Protein AF-A0A926BSA7-F1 (afdb_monomer)

Radius of gyration: 32.09 Å; Cα contacts (8 Å, |Δi|>4): 217; chains: 1; bounding box: 122×62×68 Å

Secondary structure (DSSP, 8-state):
--------------SSSSSHHHHHHHHSSSHHHHHHHHHHHTT-TTS--HHHHHHHHHHHHHHHHHHHSSPPP-SSHHHHHHHHTTTT-S-GGGGB-TTTSSBPEE-GGGTT--GGGSTT-EEEE-SS-BTTEEEEEETTS-EEEEEHHHHHHHHS-GGGSPPP----PPPPPPPPPP-

Structure (mmCIF, N/CA/C/O backbone):
data_AF-A0A926BSA7-F1
#
_entry.id   AF-A0A926BSA7-F1
#
loop_
_atom_site.group_PDB
_atom_site.id
_atom_site.type_symbol
_atom_site.label_atom_id
_atom_site.label_alt_id
_atom_site.label_comp_id
_atom_site.label_asym_id
_atom_site.label_entity_id
_atom_site.label_seq_id
_atom_site.pdbx_PDB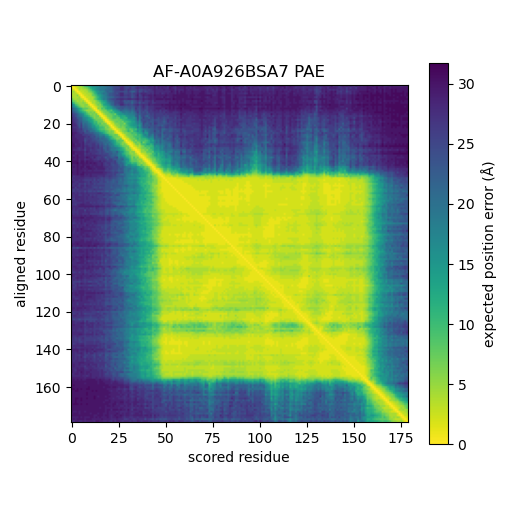_ins_code
_atom_site.Cartn_x
_atom_site.Cartn_y
_atom_site.Cartn_z
_atom_site.occupancy
_atom_site.B_iso_or_equiv
_atom_site.auth_seq_id
_atom_site.auth_comp_id
_atom_site.auth_asym_id
_atom_site.auth_atom_id
_atom_site.pdbx_PDB_model_num
ATOM 1 N N . MET A 1 1 ? 90.589 -44.395 -15.923 1.00 38.44 1 MET A N 1
ATOM 2 C CA . MET A 1 1 ? 89.796 -43.178 -16.173 1.00 38.44 1 MET A CA 1
ATOM 3 C C . MET A 1 1 ? 88.385 -43.669 -16.438 1.00 38.44 1 MET A C 1
ATOM 5 O O . MET A 1 1 ? 88.209 -44.471 -17.341 1.00 38.44 1 MET A O 1
ATOM 9 N N . GLU A 1 2 ? 87.512 -43.618 -15.427 1.00 40.41 2 GLU A N 1
ATOM 10 C CA . GLU A 1 2 ? 86.565 -42.495 -15.242 1.00 40.41 2 GLU A CA 1
ATOM 11 C C . GLU A 1 2 ? 85.645 -42.388 -16.468 1.00 40.41 2 GLU A C 1
ATOM 13 O O . GLU A 1 2 ? 86.131 -42.256 -17.576 1.00 40.41 2 GLU A O 1
ATOM 18 N N . GLY A 1 3 ? 84.323 -42.449 -16.411 1.00 41.69 3 GLY A N 1
ATOM 19 C CA . GLY A 1 3 ? 83.345 -42.440 -15.339 1.00 41.69 3 GLY A CA 1
ATOM 20 C C . GLY A 1 3 ? 81.981 -42.182 -16.005 1.00 41.69 3 GLY A C 1
ATOM 21 O O . GLY A 1 3 ? 81.935 -41.533 -17.039 1.00 41.69 3 GLY A O 1
ATOM 22 N N . ARG A 1 4 ? 80.916 -42.758 -15.428 1.00 52.00 4 ARG A N 1
ATOM 23 C CA . ARG A 1 4 ? 79.514 -42.281 -15.350 1.00 52.00 4 ARG A CA 1
ATOM 24 C C . ARG A 1 4 ? 78.925 -41.450 -16.518 1.00 52.00 4 ARG A C 1
ATOM 26 O O . ARG A 1 4 ? 79.412 -40.377 -16.815 1.00 52.00 4 ARG A O 1
ATOM 33 N N . GLU A 1 5 ? 77.728 -41.812 -16.991 1.00 50.94 5 GLU A N 1
ATOM 34 C CA . GLU A 1 5 ? 76.463 -41.266 -16.457 1.00 50.94 5 GLU A CA 1
ATOM 35 C C . GLU A 1 5 ? 75.212 -41.949 -17.046 1.00 50.94 5 GLU A C 1
ATOM 37 O O . GLU A 1 5 ? 75.131 -42.295 -18.222 1.00 50.94 5 GLU A O 1
ATOM 42 N N . LEU A 1 6 ? 74.244 -42.164 -16.151 1.00 55.03 6 LEU A N 1
ATOM 43 C CA . LEU A 1 6 ? 72.880 -42.638 -16.378 1.00 55.03 6 LEU A CA 1
ATOM 44 C C . LEU A 1 6 ? 72.005 -41.506 -16.936 1.00 55.03 6 LEU A C 1
ATOM 46 O O . LEU A 1 6 ? 72.179 -40.352 -16.560 1.00 55.03 6 LEU A O 1
ATOM 50 N N . GLY A 1 7 ? 70.979 -41.836 -17.722 1.00 43.53 7 GLY A N 1
ATOM 51 C CA . GLY A 1 7 ? 70.022 -40.829 -18.190 1.00 43.53 7 GLY A CA 1
ATOM 52 C C . GLY A 1 7 ? 68.719 -41.403 -18.726 1.00 43.53 7 GLY A C 1
ATOM 53 O O . GLY A 1 7 ? 68.428 -41.296 -19.910 1.00 43.53 7 GLY A O 1
ATOM 54 N N . CYS A 1 8 ? 67.933 -42.013 -17.841 1.00 46.00 8 CYS A N 1
ATOM 55 C CA . CYS A 1 8 ? 66.577 -42.487 -18.100 1.00 46.00 8 CYS A CA 1
ATOM 56 C C . CYS A 1 8 ? 65.654 -41.309 -18.480 1.00 46.00 8 CYS A C 1
ATOM 58 O O . CYS A 1 8 ? 65.461 -40.391 -17.684 1.00 46.00 8 CYS A O 1
ATOM 60 N N . LYS A 1 9 ? 65.058 -41.329 -19.675 1.00 48.47 9 LYS A N 1
ATOM 61 C CA . LYS A 1 9 ? 63.945 -40.450 -20.061 1.00 48.47 9 LYS A CA 1
ATOM 62 C C . LYS A 1 9 ? 63.028 -41.229 -20.987 1.00 48.47 9 LYS A C 1
ATOM 64 O O . LYS A 1 9 ? 63.442 -41.567 -22.088 1.00 48.47 9 LYS A O 1
ATOM 69 N N . THR A 1 10 ? 61.809 -41.510 -20.529 1.00 46.56 10 THR A N 1
ATOM 70 C CA . THR A 1 10 ? 60.534 -41.267 -21.237 1.00 46.56 10 THR A CA 1
ATOM 71 C C . THR A 1 10 ? 59.417 -41.916 -20.415 1.00 46.56 10 THR A C 1
ATOM 73 O O . THR A 1 10 ? 59.116 -43.094 -20.570 1.00 46.56 10 THR A O 1
ATOM 76 N N . LEU A 1 11 ? 58.806 -41.139 -19.518 1.00 45.84 11 LEU A N 1
ATOM 77 C CA . LEU A 1 11 ? 57.490 -41.445 -18.956 1.00 45.84 11 LEU A CA 1
ATOM 78 C C . LEU A 1 11 ? 56.499 -40.452 -19.561 1.00 45.84 11 LEU A C 1
ATOM 80 O O . LEU A 1 11 ? 56.664 -39.238 -19.443 1.00 45.84 11 LEU A O 1
ATOM 84 N N . GLY A 1 12 ? 55.516 -41.001 -20.273 1.00 46.94 12 GLY A N 1
ATOM 85 C CA . GLY A 1 12 ? 54.486 -40.268 -20.992 1.00 46.94 12 GLY A CA 1
ATOM 86 C C . GLY A 1 12 ? 53.587 -39.470 -20.054 1.00 46.94 12 GLY A C 1
ATOM 87 O O . GLY A 1 12 ? 52.948 -40.016 -19.159 1.00 46.94 12 GLY A O 1
ATOM 88 N N . CYS A 1 13 ? 53.510 -38.166 -20.304 1.00 42.91 13 CYS A N 1
ATOM 89 C CA . CYS A 1 13 ? 52.568 -37.255 -19.673 1.00 42.91 13 CYS A CA 1
ATOM 90 C C . CYS A 1 13 ? 51.376 -37.067 -20.625 1.00 42.91 13 CYS A C 1
ATOM 92 O O . CYS A 1 13 ? 51.338 -36.141 -21.430 1.00 42.91 13 CYS A O 1
ATOM 94 N N . GLY A 1 14 ? 50.438 -38.014 -20.593 1.00 49.00 14 GLY A N 1
ATOM 95 C CA . GLY A 1 14 ? 49.239 -38.035 -21.432 1.00 49.00 14 GLY A CA 1
ATOM 96 C C . GLY A 1 14 ? 47.961 -37.929 -20.606 1.00 49.00 14 GLY A C 1
ATOM 97 O O . GLY A 1 14 ? 47.139 -38.830 -20.662 1.00 49.00 14 GLY A O 1
ATOM 98 N N . ALA A 1 15 ? 47.804 -36.879 -19.792 1.00 49.91 15 ALA A N 1
ATOM 99 C CA . ALA A 1 15 ? 46.560 -36.643 -19.039 1.00 49.91 15 ALA A CA 1
ATOM 100 C C . ALA A 1 15 ? 46.352 -35.169 -18.621 1.00 49.91 15 ALA A C 1
ATOM 102 O O . ALA A 1 15 ? 45.728 -34.893 -17.603 1.00 49.91 15 ALA A O 1
ATOM 103 N N . GLY A 1 16 ? 46.896 -34.204 -19.372 1.00 45.72 16 GLY A N 1
ATOM 104 C CA . GLY A 1 16 ? 46.888 -32.784 -18.978 1.00 45.72 16 GLY A CA 1
ATOM 105 C C . GLY A 1 16 ? 45.997 -31.849 -19.801 1.00 45.72 16 GLY A C 1
ATOM 106 O O . GLY A 1 16 ? 45.936 -30.666 -19.490 1.00 45.72 16 GLY A O 1
ATOM 107 N N . ALA A 1 17 ? 45.330 -32.326 -20.858 1.00 47.00 17 ALA A N 1
ATOM 108 C CA . ALA A 1 17 ? 44.671 -31.434 -21.825 1.00 47.00 17 ALA A CA 1
ATOM 109 C C . ALA A 1 17 ? 43.136 -31.358 -21.705 1.00 47.00 17 ALA A C 1
ATOM 111 O O . ALA A 1 17 ? 42.535 -30.429 -22.237 1.00 47.00 17 ALA A O 1
ATOM 112 N N . LEU A 1 18 ? 42.481 -32.287 -20.995 1.00 45.06 18 LEU A N 1
ATOM 113 C CA . LEU A 1 18 ? 41.010 -32.351 -20.972 1.00 45.06 18 LEU A CA 1
ATOM 114 C C . LEU A 1 18 ? 40.355 -31.566 -19.816 1.00 45.06 18 LEU A C 1
ATOM 116 O O . LEU A 1 18 ? 39.174 -31.243 -19.887 1.00 45.06 18 LEU A O 1
ATOM 120 N N . ILE A 1 19 ? 41.103 -31.226 -18.760 1.00 46.03 19 ILE A N 1
ATOM 121 C CA . ILE A 1 19 ? 40.543 -30.582 -17.552 1.00 46.03 19 ILE A CA 1
ATOM 122 C C . ILE A 1 19 ? 40.409 -29.056 -17.710 1.00 46.03 19 ILE A C 1
ATOM 124 O O . ILE A 1 19 ? 39.540 -28.444 -17.094 1.00 46.03 19 ILE A O 1
ATOM 128 N N . VAL A 1 20 ? 41.189 -28.425 -18.592 1.00 46.25 20 VAL A N 1
ATOM 129 C CA . VAL A 1 20 ? 41.147 -26.960 -18.775 1.00 46.25 20 VAL A CA 1
ATOM 130 C C . VAL A 1 20 ? 39.911 -26.504 -19.571 1.00 46.25 20 VAL A C 1
ATOM 132 O O . VAL A 1 20 ? 39.435 -25.387 -19.387 1.00 46.25 20 VAL A O 1
ATOM 135 N N . LEU A 1 21 ? 39.316 -27.375 -20.393 1.00 43.22 21 LEU A N 1
ATOM 136 C CA . LEU A 1 21 ? 38.177 -27.016 -21.251 1.00 43.22 21 LEU A CA 1
ATOM 137 C C . LEU A 1 21 ? 36.818 -27.011 -20.522 1.00 43.22 21 LEU A C 1
ATOM 139 O O . LEU A 1 21 ? 35.899 -26.316 -20.951 1.00 43.22 21 LEU A O 1
ATOM 143 N N . LEU A 1 22 ? 36.694 -27.704 -19.383 1.00 44.69 22 LEU A N 1
ATOM 144 C CA . LEU A 1 22 ? 35.457 -27.722 -18.583 1.00 44.69 22 LEU A CA 1
ATOM 145 C C . LEU A 1 22 ? 35.336 -26.540 -17.609 1.00 44.69 22 LEU A C 1
ATOM 147 O O . LEU A 1 22 ? 34.222 -26.137 -17.278 1.00 44.69 22 LEU A O 1
ATOM 151 N N . VAL A 1 23 ? 36.449 -25.924 -17.197 1.00 47.66 23 VAL A N 1
ATOM 152 C CA . VAL A 1 23 ? 36.410 -24.746 -16.308 1.00 47.66 23 VAL A CA 1
ATOM 153 C C . VAL A 1 23 ? 35.928 -23.496 -17.060 1.00 47.66 23 VAL A C 1
ATOM 155 O O . VAL A 1 23 ? 35.193 -22.682 -16.502 1.00 47.66 23 VAL A O 1
ATOM 158 N N . PHE A 1 24 ? 36.246 -23.368 -18.353 1.00 43.50 24 PHE A N 1
ATOM 159 C CA . PHE A 1 24 ? 35.824 -22.211 -19.153 1.00 43.50 24 PHE A CA 1
ATOM 160 C C . PHE A 1 24 ? 34.344 -22.236 -19.563 1.00 43.50 24 PHE A C 1
ATOM 162 O O . PHE A 1 24 ? 33.723 -21.175 -19.641 1.00 43.50 24 PHE A O 1
ATOM 169 N N . TYR A 1 25 ? 33.735 -23.411 -19.756 1.00 44.34 25 TYR A N 1
ATOM 170 C CA . TYR A 1 25 ? 32.303 -23.489 -20.083 1.00 44.34 25 TYR A CA 1
ATOM 171 C C . TYR A 1 25 ? 31.383 -23.212 -18.881 1.00 44.34 25 TYR A C 1
ATOM 173 O O . TYR A 1 25 ? 30.254 -22.760 -19.069 1.00 44.34 25 TYR A O 1
ATOM 181 N N . GLY A 1 26 ? 31.864 -23.395 -17.646 1.00 40.41 26 GLY A N 1
ATOM 182 C 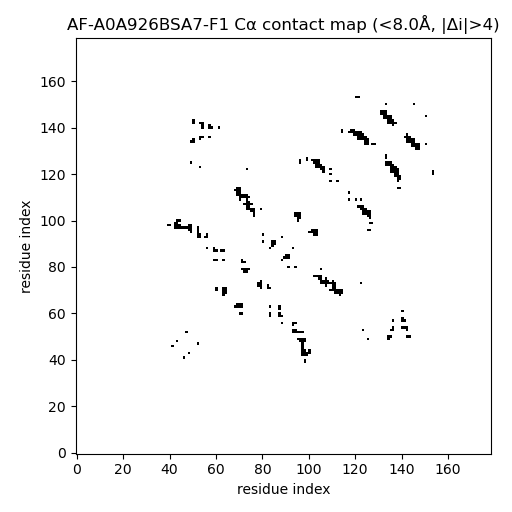CA . GLY A 1 26 ? 31.102 -23.075 -16.432 1.00 40.41 26 GLY A CA 1
ATOM 183 C C . GLY A 1 26 ? 30.989 -21.575 -16.123 1.00 40.41 26 GLY A C 1
ATOM 184 O O . GLY A 1 26 ? 30.029 -21.154 -15.482 1.00 40.41 26 GLY A O 1
ATOM 185 N N . MET A 1 27 ? 31.925 -20.742 -16.595 1.00 44.16 27 MET A N 1
ATOM 186 C CA . MET A 1 27 ? 31.940 -19.299 -16.292 1.00 44.16 27 MET A CA 1
ATOM 187 C C . MET A 1 27 ? 31.101 -18.428 -17.245 1.00 44.16 27 MET A C 1
ATOM 189 O O . MET A 1 27 ? 30.802 -17.28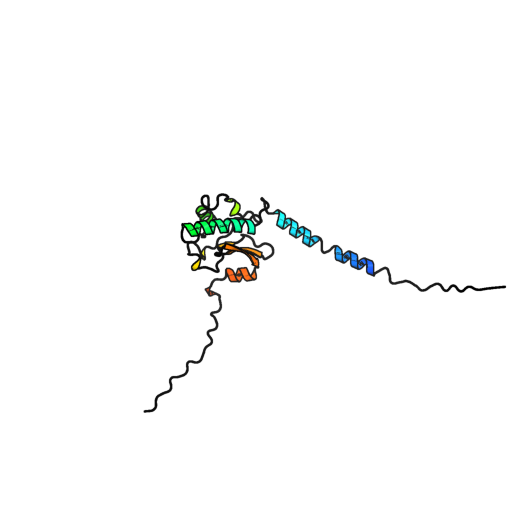1 -16.915 1.00 44.16 27 MET A O 1
ATOM 193 N N . MET A 1 28 ? 30.664 -18.952 -18.393 1.00 47.31 28 MET A N 1
ATOM 194 C CA . MET A 1 28 ? 29.842 -18.203 -19.362 1.00 47.31 28 MET A CA 1
ATOM 195 C C . MET A 1 28 ? 28.328 -18.261 -19.082 1.00 47.31 28 MET A C 1
ATOM 197 O O . MET A 1 28 ? 27.566 -17.519 -19.699 1.00 47.31 28 MET A O 1
ATOM 201 N N . ALA A 1 29 ? 27.861 -19.105 -18.154 1.00 44.94 29 ALA A N 1
ATOM 202 C CA . ALA A 1 29 ? 26.430 -19.229 -17.841 1.00 44.94 29 ALA A CA 1
ATOM 203 C C . ALA A 1 29 ? 25.939 -18.224 -16.776 1.00 44.94 29 ALA A C 1
ATOM 205 O O . ALA A 1 29 ? 24.750 -17.906 -16.715 1.00 44.94 29 ALA A O 1
ATOM 206 N N . THR A 1 30 ? 26.839 -17.672 -15.958 1.00 50.53 30 THR A N 1
ATOM 207 C CA . THR A 1 30 ? 26.476 -16.805 -14.819 1.00 50.53 30 THR A CA 1
ATOM 208 C C . THR A 1 30 ? 26.254 -15.339 -15.218 1.00 50.53 30 THR A C 1
ATOM 210 O O . THR A 1 30 ? 25.625 -14.573 -14.488 1.00 50.53 30 THR A O 1
ATOM 213 N N . THR A 1 31 ? 26.719 -14.914 -16.395 1.00 50.16 31 THR A N 1
ATOM 214 C CA . THR A 1 31 ? 26.659 -13.507 -16.834 1.00 50.16 31 THR A CA 1
ATOM 215 C C . THR A 1 31 ? 25.311 -13.104 -17.443 1.00 50.16 31 THR A C 1
ATOM 217 O O . THR A 1 31 ? 24.923 -11.936 -17.356 1.00 50.16 31 THR A O 1
ATOM 220 N N . GLN A 1 32 ? 24.530 -14.043 -17.989 1.00 49.81 32 GLN A N 1
ATOM 221 C CA . GLN A 1 32 ? 23.219 -13.723 -18.575 1.00 49.81 32 GLN A CA 1
ATOM 222 C C . GLN A 1 32 ? 22.143 -13.381 -17.533 1.00 49.81 32 GLN A C 1
ATOM 224 O O . GLN A 1 32 ? 21.272 -12.544 -17.789 1.00 49.81 32 GLN A O 1
ATOM 229 N N . GLN A 1 33 ? 22.207 -13.966 -16.334 1.00 48.19 33 GLN A N 1
ATOM 230 C CA . GLN A 1 33 ? 21.248 -13.647 -15.271 1.00 48.19 33 GLN A CA 1
ATOM 231 C C . GLN A 1 33 ? 21.468 -12.237 -14.695 1.00 48.19 33 GLN A C 1
ATOM 233 O O . GLN A 1 33 ? 20.498 -11.547 -14.372 1.00 48.19 33 GLN A O 1
ATOM 238 N N . ALA A 1 34 ? 22.715 -11.753 -14.660 1.00 47.88 34 ALA A N 1
ATOM 239 C CA . ALA A 1 34 ? 23.038 -10.399 -14.208 1.00 47.88 34 ALA A CA 1
ATOM 240 C C . ALA A 1 34 ? 22.498 -9.310 -15.160 1.00 47.88 34 ALA A C 1
ATOM 242 O O . ALA A 1 34 ? 21.960 -8.293 -14.714 1.00 47.88 34 ALA A O 1
ATOM 243 N N . ALA A 1 35 ? 22.552 -9.534 -16.477 1.00 46.41 35 ALA A N 1
ATOM 244 C CA . ALA A 1 35 ? 22.069 -8.569 -17.469 1.00 46.41 35 ALA A CA 1
ATOM 245 C C . ALA A 1 35 ? 20.535 -8.403 -17.464 1.00 46.41 35 ALA A C 1
ATOM 247 O O . ALA A 1 35 ? 20.022 -7.299 -17.675 1.00 46.41 35 ALA A O 1
ATOM 248 N N . LYS A 1 36 ? 19.781 -9.468 -17.154 1.00 48.09 36 LYS A N 1
ATOM 249 C CA . LYS A 1 36 ? 18.310 -9.411 -17.048 1.00 48.09 36 LYS A CA 1
ATOM 250 C C . LYS A 1 36 ? 17.847 -8.621 -15.812 1.00 48.09 36 LYS A C 1
ATOM 252 O O . LYS A 1 36 ? 16.863 -7.886 -15.889 1.00 48.09 36 LYS A O 1
ATOM 257 N N . GLN A 1 37 ? 18.606 -8.682 -14.715 1.00 50.31 37 GLN A N 1
ATOM 258 C CA . GLN A 1 37 ? 18.359 -7.908 -13.488 1.00 50.31 37 GLN A CA 1
ATOM 259 C C . GLN A 1 37 ? 18.604 -6.397 -13.676 1.00 50.31 37 GLN A C 1
ATOM 261 O O . GLN A 1 37 ? 17.882 -5.567 -13.119 1.00 50.31 37 GLN A O 1
ATOM 266 N N . ILE A 1 38 ? 19.574 -6.006 -14.513 1.00 50.41 38 ILE A N 1
ATOM 267 C CA . ILE A 1 38 ? 19.869 -4.587 -14.787 1.00 50.41 38 ILE A CA 1
ATOM 268 C C . ILE A 1 38 ? 18.729 -3.916 -15.570 1.00 50.41 38 ILE A C 1
ATOM 270 O O . ILE A 1 38 ? 18.429 -2.742 -15.342 1.00 50.41 38 ILE A O 1
ATOM 274 N N . LYS A 1 39 ? 18.045 -4.649 -16.457 1.00 47.62 39 LYS A N 1
ATOM 275 C CA . LYS A 1 39 ? 16.951 -4.086 -17.267 1.00 47.62 39 LYS A CA 1
ATOM 276 C C . LYS A 1 39 ? 15.679 -3.827 -16.448 1.00 47.62 39 LYS A C 1
ATOM 278 O O . LYS A 1 39 ? 15.005 -2.835 -16.700 1.00 47.62 39 LYS A O 1
ATOM 283 N N . LEU A 1 40 ? 15.412 -4.629 -15.411 1.00 50.84 40 LEU A N 1
ATOM 284 C CA . LEU A 1 40 ? 14.316 -4.384 -14.459 1.00 50.84 40 LEU A CA 1
ATOM 285 C C . LEU A 1 40 ? 14.598 -3.198 -13.519 1.00 50.84 40 LEU A C 1
ATOM 287 O O . LEU A 1 40 ? 13.675 -2.486 -13.134 1.00 50.84 40 LEU A O 1
ATOM 291 N N . ARG A 1 41 ? 15.871 -2.916 -13.204 1.00 49.12 41 ARG A N 1
ATOM 292 C CA . ARG A 1 41 ? 16.261 -1.735 -12.409 1.00 49.12 41 ARG A CA 1
ATOM 293 C C . ARG A 1 41 ? 16.148 -0.407 -13.167 1.00 49.12 41 ARG A C 1
ATOM 295 O O . ARG A 1 41 ? 15.971 0.629 -12.536 1.00 49.12 41 ARG A O 1
ATOM 302 N N . ARG A 1 42 ? 16.221 -0.419 -14.503 1.00 47.66 42 ARG A N 1
ATOM 303 C CA . ARG A 1 42 ? 16.153 0.790 -15.352 1.00 47.66 42 ARG A CA 1
ATOM 304 C C . ARG A 1 42 ? 14.729 1.256 -15.692 1.00 47.66 42 ARG A C 1
ATOM 306 O O . ARG A 1 42 ? 14.582 2.274 -16.355 1.00 47.66 42 ARG A O 1
ATOM 313 N N . GLY A 1 43 ? 13.690 0.547 -15.240 1.00 46.03 43 GLY A N 1
ATOM 314 C CA . GLY A 1 43 ? 12.288 0.924 -15.482 1.00 46.03 43 GLY A CA 1
ATOM 315 C C . GLY A 1 43 ? 11.783 2.099 -14.635 1.00 46.03 43 GLY A C 1
ATOM 316 O O . GLY A 1 43 ? 10.784 2.715 -14.994 1.00 46.03 43 GLY A O 1
ATOM 317 N N . ALA A 1 44 ? 12.480 2.449 -13.547 1.00 53.41 44 ALA A N 1
ATOM 318 C CA . ALA A 1 44 ? 12.134 3.597 -12.717 1.00 53.41 44 ALA A CA 1
ATOM 319 C C . ALA A 1 44 ? 12.414 4.906 -13.463 1.00 53.41 44 ALA A C 1
ATOM 321 O O . ALA A 1 44 ? 13.534 5.409 -13.417 1.00 53.41 44 ALA A O 1
ATOM 322 N N . LYS A 1 45 ? 11.388 5.485 -14.106 1.00 52.16 45 LYS A N 1
ATOM 323 C CA . LYS A 1 45 ? 11.480 6.769 -14.837 1.00 52.16 45 LYS A CA 1
ATOM 324 C C . LYS A 1 45 ? 12.148 7.900 -14.030 1.00 52.16 45 LYS A C 1
ATOM 326 O O . LYS A 1 45 ? 12.717 8.800 -14.632 1.00 52.16 45 LYS A O 1
ATOM 331 N N . ASN A 1 46 ? 12.140 7.810 -12.693 1.00 56.28 46 ASN A N 1
ATOM 332 C CA . ASN A 1 46 ? 12.707 8.803 -11.770 1.00 56.28 46 ASN A CA 1
ATOM 333 C C . ASN A 1 46 ? 13.795 8.235 -10.826 1.00 56.28 46 ASN A C 1
ATOM 335 O O . ASN A 1 46 ? 14.115 8.859 -9.818 1.00 56.28 46 ASN A O 1
ATOM 339 N N . GLY A 1 47 ? 14.301 7.016 -11.062 1.00 60.59 47 GLY A N 1
ATOM 340 C CA . GLY A 1 47 ? 15.299 6.357 -10.198 1.00 60.59 47 GLY A CA 1
ATOM 341 C C . GLY A 1 47 ? 14.803 5.927 -8.805 1.00 60.59 47 GLY A C 1
ATOM 342 O O . GLY A 1 47 ? 15.561 5.341 -8.036 1.00 60.59 47 GLY A O 1
ATOM 343 N N . GLN A 1 48 ? 13.535 6.186 -8.476 1.00 71.56 48 GLN A N 1
ATOM 344 C CA . GLN A 1 48 ? 12.928 5.834 -7.191 1.00 71.56 48 GLN A CA 1
ATOM 345 C C . GLN A 1 48 ? 12.234 4.476 -7.248 1.00 71.56 48 GLN A C 1
ATOM 347 O O . GLN A 1 48 ? 11.479 4.173 -8.174 1.00 71.56 48 GLN A O 1
ATOM 352 N N . THR A 1 49 ? 12.483 3.659 -6.230 1.00 85.75 49 THR A N 1
ATOM 353 C CA . THR A 1 49 ? 11.874 2.331 -6.090 1.00 85.75 49 THR A CA 1
ATOM 354 C C . THR A 1 49 ? 10.450 2.428 -5.538 1.00 85.75 49 THR A C 1
ATOM 356 O O . THR A 1 49 ? 10.117 3.360 -4.801 1.00 85.75 49 THR A O 1
ATOM 359 N N . ALA A 1 50 ? 9.619 1.419 -5.822 1.00 89.56 50 ALA A N 1
ATOM 360 C CA . ALA A 1 50 ? 8.285 1.293 -5.231 1.00 89.56 50 ALA A CA 1
ATOM 361 C C . ALA A 1 50 ? 8.318 1.401 -3.696 1.00 89.56 50 ALA A C 1
ATOM 363 O O . ALA A 1 50 ? 7.485 2.080 -3.101 1.00 89.56 50 ALA A O 1
ATOM 364 N N . ALA A 1 51 ? 9.326 0.798 -3.057 1.00 91.81 51 ALA A N 1
ATOM 365 C CA . ALA A 1 51 ? 9.497 0.840 -1.609 1.00 91.81 51 ALA A CA 1
ATOM 366 C C . ALA A 1 51 ? 9.736 2.264 -1.080 1.00 91.81 51 ALA A C 1
ATOM 368 O O . ALA A 1 51 ? 9.107 2.664 -0.104 1.00 91.81 51 ALA A O 1
ATOM 369 N N . GLN A 1 52 ? 10.595 3.049 -1.738 1.00 93.06 52 GLN A N 1
ATOM 370 C CA . GLN A 1 52 ? 10.855 4.443 -1.355 1.00 93.06 52 GLN A CA 1
ATOM 371 C C . GLN A 1 52 ? 9.602 5.312 -1.499 1.00 93.06 52 GLN A C 1
ATOM 373 O O . GLN A 1 52 ? 9.279 6.083 -0.596 1.00 93.06 52 GLN A O 1
ATOM 378 N N . ASN A 1 53 ? 8.865 5.160 -2.603 1.00 94.50 53 ASN A N 1
ATOM 379 C CA . ASN A 1 53 ? 7.613 5.886 -2.808 1.00 94.50 53 ASN A CA 1
ATOM 380 C C . ASN A 1 53 ? 6.576 5.517 -1.740 1.00 94.50 53 ASN A C 1
ATOM 382 O O . ASN A 1 53 ? 6.021 6.405 -1.093 1.00 94.50 53 ASN A O 1
ATOM 386 N N . LEU A 1 54 ? 6.397 4.223 -1.460 1.00 95.44 54 LEU A N 1
ATOM 387 C CA . LEU A 1 54 ? 5.484 3.757 -0.416 1.00 95.44 54 LEU A CA 1
ATOM 388 C C . LEU A 1 54 ? 5.882 4.223 0.991 1.00 95.44 54 LEU A C 1
ATOM 390 O O . LEU A 1 54 ? 4.996 4.474 1.798 1.00 95.44 54 LEU A O 1
ATOM 394 N N . GLN A 1 55 ? 7.171 4.404 1.298 1.00 96.44 55 GLN A N 1
ATOM 395 C CA . GLN A 1 55 ? 7.607 4.979 2.580 1.00 96.44 55 GLN A CA 1
ATOM 396 C C . GLN A 1 55 ? 7.222 6.457 2.735 1.00 96.44 55 GLN A C 1
ATOM 398 O O . GLN A 1 55 ? 6.930 6.915 3.841 1.00 96.44 55 GLN A O 1
ATOM 403 N N . VAL A 1 56 ? 7.236 7.230 1.646 1.00 96.25 56 VAL A N 1
ATOM 404 C CA . VAL A 1 56 ? 6.747 8.618 1.662 1.00 96.25 56 VAL A CA 1
ATOM 405 C C . VAL A 1 56 ? 5.228 8.627 1.823 1.00 96.25 56 VAL A C 1
ATOM 407 O O . VAL A 1 56 ? 4.704 9.345 2.673 1.00 96.25 56 VAL A O 1
ATOM 410 N N . VAL A 1 57 ? 4.524 7.768 1.082 1.00 97.06 57 VAL A N 1
ATOM 411 C CA . VAL A 1 57 ? 3.066 7.628 1.193 1.00 97.06 57 VAL A CA 1
ATOM 412 C C . VAL A 1 57 ? 2.650 7.161 2.592 1.00 97.06 57 VAL A C 1
ATOM 414 O O . VAL A 1 57 ? 1.679 7.680 3.131 1.00 97.06 57 VAL A O 1
ATOM 417 N N . ALA A 1 58 ? 3.405 6.266 3.235 1.00 97.56 58 ALA A N 1
ATOM 418 C CA . ALA A 1 58 ? 3.148 5.817 4.606 1.00 97.56 58 ALA A CA 1
ATOM 419 C C . ALA A 1 58 ? 3.099 6.984 5.602 1.00 97.56 58 ALA A C 1
ATOM 421 O O . ALA A 1 58 ? 2.212 7.043 6.451 1.00 97.56 58 ALA A O 1
ATOM 422 N N . ARG A 1 59 ? 4.022 7.945 5.465 1.00 97.56 59 ARG A N 1
ATOM 423 C CA . ARG A 1 59 ? 4.047 9.158 6.294 1.00 97.56 59 ARG A CA 1
ATOM 424 C C . ARG A 1 59 ? 2.835 10.051 6.032 1.00 97.56 59 ARG A C 1
ATOM 426 O O . ARG A 1 59 ? 2.225 10.527 6.984 1.00 97.56 59 ARG A O 1
ATOM 433 N N . ALA A 1 60 ? 2.450 10.221 4.767 1.00 97.81 60 ALA A N 1
ATOM 434 C CA . ALA A 1 60 ? 1.252 10.979 4.400 1.00 97.81 60 ALA A CA 1
ATOM 435 C C . ALA A 1 60 ? -0.030 10.345 4.968 1.00 97.81 60 ALA A C 1
ATOM 437 O O . ALA A 1 60 ? -0.885 11.045 5.505 1.00 97.81 60 ALA A O 1
ATOM 438 N N . VAL A 1 61 ? -0.144 9.014 4.913 1.00 97.50 61 VAL A N 1
ATOM 439 C CA . VAL A 1 61 ? -1.269 8.270 5.500 1.00 97.50 61 VAL A CA 1
ATOM 440 C C . VAL A 1 61 ? -1.313 8.439 7.019 1.00 97.50 61 VAL A C 1
ATOM 442 O O . VAL A 1 61 ? -2.382 8.701 7.561 1.00 97.50 61 VAL A O 1
ATOM 445 N N . ALA A 1 62 ? -0.173 8.341 7.709 1.00 97.19 62 ALA A N 1
ATOM 446 C CA . ALA A 1 62 ? -0.114 8.544 9.157 1.00 97.19 62 ALA A CA 1
ATOM 447 C C . ALA A 1 62 ? -0.528 9.974 9.561 1.00 97.19 62 ALA A C 1
ATOM 449 O O . ALA A 1 62 ? -1.245 10.166 10.547 1.00 97.19 62 ALA A O 1
ATOM 450 N N . ALA A 1 63 ? -0.130 10.981 8.775 1.00 98.00 63 ALA A N 1
ATOM 451 C CA . ALA A 1 63 ? -0.560 12.363 8.971 1.00 98.00 63 ALA A CA 1
ATOM 452 C C . ALA A 1 63 ? -2.075 12.530 8.746 1.00 98.00 63 ALA A C 1
ATOM 454 O O . ALA A 1 63 ? -2.756 13.137 9.577 1.00 98.00 63 ALA A O 1
ATOM 455 N N . TYR A 1 64 ? -2.619 11.927 7.681 1.00 97.81 64 TYR A N 1
ATOM 456 C CA . TYR A 1 64 ? -4.062 11.892 7.425 1.00 97.81 64 TYR A CA 1
ATOM 457 C C . TYR A 1 64 ? -4.816 11.252 8.594 1.00 97.81 64 TYR A C 1
ATOM 459 O O . TYR A 1 64 ? -5.797 11.812 9.082 1.00 97.81 64 TYR A O 1
ATOM 467 N N . GLU A 1 65 ? -4.355 10.096 9.072 1.00 96.75 65 GLU A N 1
ATOM 468 C CA . GLU A 1 65 ? -4.998 9.372 10.165 1.00 96.75 65 GLU A CA 1
ATOM 469 C C . GLU A 1 65 ? -4.966 10.166 11.474 1.00 96.75 65 GLU A C 1
ATOM 471 O O . GLU A 1 65 ? -5.967 10.224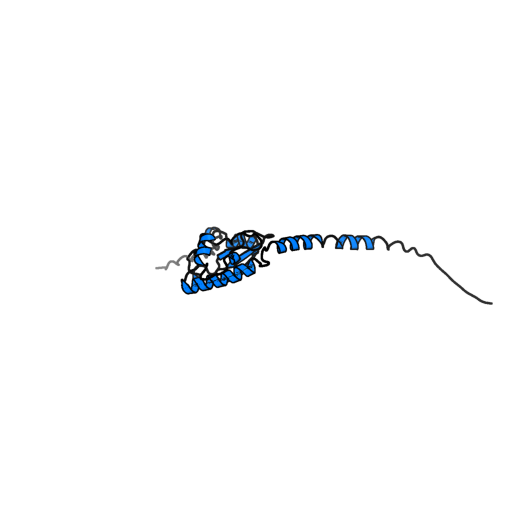 12.189 1.00 96.75 65 GLU A O 1
ATOM 476 N N . THR A 1 66 ? -3.853 10.836 11.769 1.00 97.19 66 THR A N 1
ATOM 477 C CA . THR A 1 66 ? -3.728 11.681 12.964 1.00 97.19 66 THR A CA 1
ATOM 478 C C . THR A 1 66 ? -4.776 12.796 12.972 1.00 97.19 66 THR A C 1
ATOM 480 O O . THR A 1 66 ? -5.389 13.046 14.018 1.00 97.19 66 THR A O 1
ATOM 483 N N . ALA A 1 67 ? -5.016 13.410 11.808 1.00 97.75 67 ALA A N 1
ATOM 484 C CA . ALA A 1 67 ? -5.988 14.483 11.621 1.00 97.75 67 ALA A CA 1
ATOM 485 C C . ALA A 1 67 ? -7.446 13.986 11.596 1.00 97.75 67 ALA A C 1
ATOM 487 O O . ALA A 1 67 ? -8.318 14.618 12.183 1.00 97.75 67 ALA A O 1
ATOM 488 N N . ASN A 1 68 ? -7.719 12.844 10.957 1.00 97.38 68 ASN A N 1
ATOM 489 C CA . ASN A 1 68 ? -9.084 12.380 10.673 1.00 97.38 68 ASN A CA 1
ATOM 490 C C . ASN A 1 68 ? -9.564 11.232 11.580 1.00 97.38 68 ASN A C 1
ATOM 492 O O . ASN A 1 68 ? -10.724 10.831 11.504 1.00 97.38 68 ASN A O 1
ATOM 496 N N . LYS A 1 69 ? -8.681 10.667 12.414 1.00 96.94 69 LYS A N 1
ATOM 497 C CA . LYS A 1 69 ? -8.922 9.496 13.286 1.00 96.94 69 LYS A CA 1
ATOM 498 C C . LYS A 1 69 ? -9.411 8.240 12.546 1.00 96.94 69 LYS A C 1
ATOM 500 O O . LYS A 1 69 ? -10.056 7.373 13.139 1.00 96.94 69 LYS A O 1
ATOM 505 N N . ARG A 1 70 ? -9.107 8.141 11.250 1.00 97.00 70 ARG A N 1
ATOM 506 C CA . ARG A 1 70 ? -9.436 7.016 10.363 1.00 97.00 70 ARG A CA 1
ATOM 507 C C . ARG A 1 70 ? -8.446 6.936 9.208 1.00 97.00 70 ARG A C 1
ATOM 509 O O . ARG A 1 70 ? -7.814 7.935 8.868 1.00 97.00 70 ARG A O 1
ATOM 516 N N . LEU A 1 71 ? -8.350 5.764 8.589 1.00 97.31 71 LEU A N 1
ATOM 517 C CA . LEU A 1 71 ? -7.587 5.581 7.359 1.00 97.31 71 LEU A CA 1
ATOM 518 C C . LEU A 1 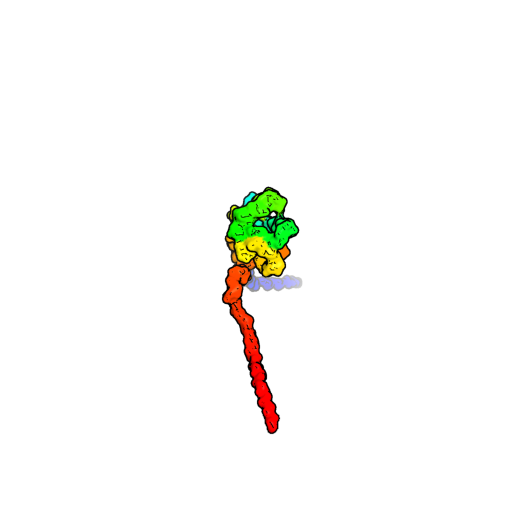71 ? -8.206 6.397 6.212 1.00 97.31 71 LEU A C 1
ATOM 520 O O . LEU A 1 71 ? -9.422 6.624 6.211 1.00 97.31 71 LEU A O 1
ATOM 524 N N . PRO A 1 72 ? -7.395 6.836 5.234 1.00 97.31 72 PRO A N 1
ATOM 525 C CA . PRO A 1 72 ? -7.916 7.509 4.054 1.00 97.31 72 PRO A CA 1
ATOM 526 C C . PRO A 1 72 ? -8.845 6.580 3.262 1.00 97.31 72 PRO A C 1
ATOM 528 O O . PRO A 1 72 ? -8.758 5.354 3.390 1.00 97.31 72 PRO A O 1
ATOM 531 N N . PRO A 1 73 ? -9.741 7.140 2.439 1.00 97.50 73 PRO A N 1
ATOM 532 C CA . PRO A 1 73 ? -10.564 6.336 1.556 1.00 97.50 73 PRO A CA 1
ATOM 533 C C . PRO A 1 73 ? -9.684 5.610 0.525 1.00 97.50 73 PRO A C 1
ATOM 535 O O . PRO A 1 73 ? -8.843 6.215 -0.144 1.00 97.50 73 PRO A O 1
ATOM 538 N N . THR A 1 74 ? -9.853 4.292 0.427 1.00 96.75 74 THR A N 1
ATOM 539 C CA . THR A 1 74 ? -9.021 3.377 -0.378 1.00 96.75 74 THR A CA 1
ATOM 540 C C . THR A 1 74 ? -9.821 2.657 -1.466 1.00 96.75 74 THR A C 1
ATOM 542 O O . THR A 1 74 ? -9.387 1.627 -1.976 1.00 96.75 74 THR A O 1
ATOM 545 N N . ASP A 1 75 ? -10.977 3.198 -1.853 1.00 96.31 75 ASP A N 1
ATOM 546 C CA . ASP A 1 75 ? -11.880 2.613 -2.855 1.00 96.31 75 ASP A CA 1
ATOM 547 C C . ASP A 1 75 ? -11.246 2.536 -4.249 1.00 96.31 75 ASP A C 1
ATOM 549 O O . ASP A 1 75 ? -11.438 1.577 -4.991 1.00 96.31 75 ASP A O 1
ATOM 553 N N . SER A 1 76 ? -10.462 3.554 -4.611 1.00 96.75 76 SER A N 1
ATOM 554 C CA . SER A 1 76 ? -9.727 3.599 -5.873 1.00 96.75 76 SER A CA 1
ATOM 555 C C . SER A 1 76 ? -8.460 4.451 -5.751 1.00 96.75 76 SER A C 1
ATOM 557 O O . SER A 1 76 ? -8.383 5.318 -4.873 1.00 96.75 76 SER A O 1
ATOM 559 N N . PRO A 1 77 ? -7.467 4.276 -6.647 1.00 96.69 77 PRO A N 1
ATOM 560 C CA . PRO A 1 77 ? -6.262 5.105 -6.635 1.00 96.69 77 PRO A CA 1
ATOM 561 C C . PRO A 1 77 ? -6.557 6.604 -6.783 1.00 96.69 77 PRO A C 1
ATOM 563 O O . PRO A 1 77 ? -5.848 7.438 -6.223 1.00 96.69 77 PRO A O 1
ATOM 566 N N . ARG A 1 78 ? -7.618 6.954 -7.524 1.00 97.00 78 ARG A N 1
ATOM 567 C CA . ARG A 1 78 ? -8.061 8.341 -7.704 1.00 97.00 7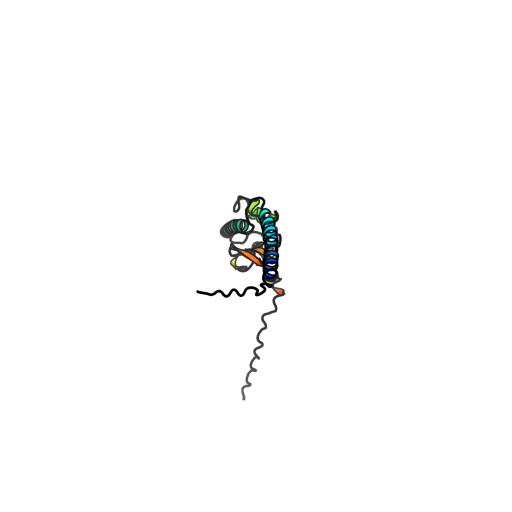8 ARG A CA 1
ATOM 568 C C . ARG A 1 78 ? -8.550 8.942 -6.387 1.00 97.00 78 ARG A C 1
ATOM 570 O O . ARG A 1 78 ? -8.083 10.015 -6.023 1.00 97.00 78 ARG A O 1
ATOM 577 N N . VAL A 1 79 ? -9.439 8.237 -5.690 1.00 97.44 79 VAL A N 1
ATOM 578 C CA . VAL A 1 79 ? -10.025 8.688 -4.418 1.00 97.44 79 VAL A CA 1
ATOM 579 C C . VAL A 1 79 ? -8.945 8.829 -3.345 1.00 97.44 79 VAL A C 1
ATOM 581 O O . VAL A 1 79 ? -8.873 9.851 -2.666 1.00 97.44 79 VAL A O 1
ATOM 584 N N . LEU A 1 80 ? -8.034 7.856 -3.251 1.00 97.50 80 LEU A N 1
ATOM 585 C CA . LEU A 1 80 ? -6.902 7.940 -2.329 1.00 97.50 80 LEU A CA 1
ATOM 586 C C . LEU A 1 80 ? -6.010 9.153 -2.629 1.00 97.50 80 LEU A C 1
ATOM 588 O O . LEU A 1 80 ? -5.581 9.856 -1.715 1.00 97.50 80 LEU A O 1
ATOM 592 N N . ARG A 1 81 ? -5.729 9.413 -3.912 1.00 97.00 81 ARG A N 1
ATOM 593 C CA . ARG A 1 81 ? -4.939 10.575 -4.332 1.00 97.00 81 ARG A CA 1
ATOM 594 C C . ARG A 1 81 ? -5.611 11.882 -3.929 1.00 97.00 81 ARG A C 1
ATOM 596 O O . ARG A 1 81 ? -4.925 12.747 -3.407 1.00 97.00 81 ARG A O 1
ATOM 603 N N . GLU A 1 82 ? -6.912 12.020 -4.160 1.00 97.19 82 GLU A N 1
ATOM 604 C CA . GLU A 1 82 ? -7.684 13.215 -3.786 1.00 97.19 82 GLU A CA 1
ATOM 605 C C . GLU A 1 82 ? -7.727 13.424 -2.262 1.00 97.19 82 GLU A C 1
ATOM 607 O O . GLU A 1 82 ? -7.728 14.558 -1.801 1.00 97.19 82 GLU A O 1
ATOM 612 N N . ALA A 1 83 ? -7.687 12.348 -1.470 1.00 97.56 83 ALA A N 1
ATOM 613 C CA . ALA A 1 83 ? -7.638 12.444 -0.012 1.00 97.56 83 ALA A CA 1
ATOM 614 C C . ALA A 1 83 ? -6.263 12.857 0.545 1.00 97.56 83 ALA A C 1
ATOM 616 O O . ALA A 1 83 ? -6.189 13.470 1.611 1.00 97.56 83 ALA A O 1
ATOM 617 N N . LEU A 1 84 ? -5.171 12.490 -0.134 1.00 97.62 84 LEU A N 1
ATOM 618 C CA . LEU A 1 84 ? -3.805 12.755 0.335 1.00 97.62 84 LEU A CA 1
ATOM 619 C C . LEU A 1 84 ? -3.193 14.025 -0.272 1.00 97.62 84 LEU A C 1
ATOM 621 O O . LEU A 1 84 ? -2.427 14.713 0.400 1.00 97.62 84 LEU A O 1
ATOM 625 N N . VAL A 1 85 ? -3.498 14.331 -1.532 1.00 96.94 85 VAL A N 1
ATOM 626 C CA . VAL A 1 85 ? -2.927 15.456 -2.285 1.00 96.94 85 VAL A CA 1
ATOM 627 C C . VAL A 1 85 ? -3.889 16.648 -2.236 1.00 96.94 85 VAL A C 1
ATOM 629 O O . VAL A 1 85 ? -5.080 16.455 -2.462 1.00 96.94 85 VAL A O 1
ATOM 632 N N . PRO A 1 86 ? -3.408 17.890 -2.039 1.00 96.12 86 PRO A N 1
ATOM 633 C CA . PRO A 1 86 ? -2.011 18.290 -1.825 1.00 96.12 86 PRO A CA 1
ATOM 634 C C . PRO A 1 86 ? -1.580 18.300 -0.351 1.00 96.12 86 PRO A C 1
ATOM 636 O O . PRO A 1 86 ? -0.395 18.445 -0.068 1.00 96.12 86 PRO A O 1
ATOM 639 N N . THR A 1 87 ? -2.523 18.157 0.581 1.00 97.25 87 THR A N 1
ATOM 640 C CA . THR A 1 87 ? -2.334 18.475 2.004 1.00 97.25 87 THR A CA 1
ATOM 641 C C . THR A 1 87 ? -1.295 17.604 2.708 1.00 97.25 87 THR A C 1
ATOM 643 O O . THR A 1 87 ? -0.454 18.115 3.441 1.00 97.25 87 THR A O 1
ATOM 646 N N . TYR A 1 88 ? -1.348 16.289 2.504 1.00 97.44 88 TYR A N 1
ATOM 647 C CA . TYR A 1 88 ? -0.488 15.321 3.195 1.00 97.44 88 TYR A CA 1
ATOM 648 C C . TYR A 1 88 ? 0.618 14.774 2.290 1.00 97.44 88 TYR A C 1
ATOM 650 O O . TYR A 1 88 ? 1.638 14.282 2.774 1.00 97.44 88 TYR A O 1
ATOM 658 N N . LEU A 1 89 ? 0.418 14.852 0.973 1.00 97.06 89 LEU A N 1
ATOM 659 C CA . LEU A 1 89 ? 1.354 14.399 -0.043 1.00 97.06 89 LEU A CA 1
ATOM 660 C C . LEU A 1 89 ? 1.467 15.453 -1.160 1.00 97.06 89 LEU A C 1
ATOM 662 O O . LEU A 1 89 ? 0.686 15.418 -2.110 1.00 97.06 89 LEU A O 1
ATOM 666 N N . PRO A 1 90 ? 2.443 16.374 -1.082 1.00 93.81 90 PRO A N 1
ATOM 667 C CA . PRO A 1 90 ? 2.596 17.444 -2.072 1.00 93.81 90 PRO A CA 1
ATOM 668 C C . PRO A 1 90 ? 2.920 16.916 -3.476 1.00 93.81 90 PRO A C 1
ATOM 670 O O . PRO A 1 90 ? 2.449 17.433 -4.487 1.00 93.81 90 PRO A O 1
ATOM 673 N N . ASP A 1 91 ? 3.721 15.852 -3.542 1.00 94.56 91 ASP A N 1
ATOM 674 C CA . ASP A 1 91 ? 4.177 15.250 -4.788 1.00 94.56 91 ASP A CA 1
ATOM 675 C C . ASP A 1 91 ? 3.306 14.044 -5.170 1.00 94.56 91 ASP A C 1
ATOM 677 O O . ASP A 1 91 ? 3.493 12.921 -4.691 1.00 94.56 91 ASP A O 1
ATOM 681 N N . LYS A 1 92 ? 2.367 14.266 -6.098 1.00 94.44 92 LYS A N 1
ATOM 682 C CA . LYS A 1 92 ? 1.476 13.214 -6.614 1.00 94.44 92 LYS A CA 1
ATOM 683 C C . LYS A 1 92 ? 2.216 12.059 -7.298 1.00 94.44 92 LYS A C 1
ATOM 685 O O . LYS A 1 92 ? 1.648 10.974 -7.409 1.00 94.44 92 LYS A O 1
ATOM 690 N N . SER A 1 93 ? 3.455 12.259 -7.761 1.00 94.12 93 SER A N 1
ATOM 691 C CA . SER A 1 93 ? 4.229 11.199 -8.421 1.00 94.12 93 SER A CA 1
ATOM 692 C C . SER A 1 93 ? 4.609 10.069 -7.458 1.00 94.12 93 SER A C 1
ATOM 694 O O . SER A 1 93 ? 4.830 8.940 -7.889 1.00 94.12 93 SER A O 1
ATOM 696 N N . ARG A 1 94 ? 4.572 10.324 -6.141 1.00 95.06 94 ARG A N 1
ATOM 697 C CA . ARG A 1 94 ? 4.812 9.319 -5.093 1.00 95.06 94 ARG A CA 1
ATOM 698 C C . ARG A 1 94 ? 3.731 8.251 -4.993 1.00 95.06 94 ARG A C 1
ATOM 700 O O . ARG A 1 94 ? 3.974 7.219 -4.381 1.00 95.06 94 ARG A O 1
ATOM 707 N N . LEU A 1 95 ? 2.565 8.466 -5.602 1.00 95.62 95 LEU A N 1
ATOM 708 C CA . LEU A 1 95 ? 1.507 7.455 -5.703 1.00 95.62 95 LEU A CA 1
ATOM 709 C C . LEU A 1 95 ? 1.657 6.546 -6.929 1.00 95.62 95 LEU A C 1
ATOM 711 O O . LEU A 1 95 ? 0.816 5.675 -7.145 1.00 95.62 95 LEU A O 1
ATOM 715 N N . ILE A 1 96 ? 2.711 6.745 -7.721 1.00 93.75 96 ILE A N 1
ATOM 716 C CA . ILE A 1 96 ? 3.028 5.935 -8.890 1.00 93.75 96 ILE A CA 1
ATOM 717 C C . ILE A 1 96 ? 4.147 4.954 -8.536 1.00 93.75 96 ILE A C 1
ATOM 719 O O . ILE A 1 96 ? 5.170 5.317 -7.944 1.00 93.75 96 ILE A O 1
ATOM 723 N N . ASP A 1 97 ? 3.954 3.698 -8.917 1.00 89.31 97 ASP A N 1
ATOM 724 C CA . ASP A 1 97 ? 4.992 2.682 -8.890 1.00 89.31 97 ASP A CA 1
ATOM 725 C C . ASP A 1 97 ? 6.019 3.003 -9.978 1.00 89.31 97 ASP A C 1
ATOM 727 O O . ASP A 1 97 ? 5.723 2.964 -11.174 1.00 89.31 97 ASP A O 1
AT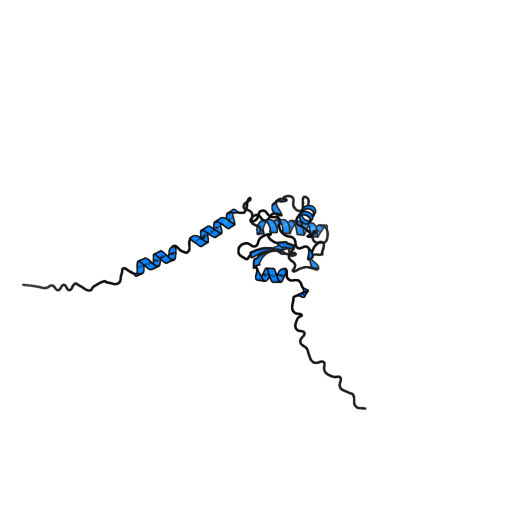OM 731 N N . GLY A 1 98 ? 7.240 3.333 -9.556 1.00 85.81 98 GLY A N 1
ATOM 732 C CA . GLY A 1 98 ? 8.316 3.711 -10.464 1.00 85.81 98 GLY A CA 1
ATOM 733 C C . GLY A 1 98 ? 8.610 2.642 -11.516 1.00 85.81 98 GLY A C 1
ATOM 734 O O . GLY A 1 98 ? 8.909 2.999 -12.649 1.00 85.81 98 GLY A O 1
ATOM 735 N N . ALA A 1 99 ? 8.488 1.353 -11.181 1.00 83.94 99 ALA A N 1
ATOM 736 C CA . ALA A 1 99 ? 8.850 0.267 -12.088 1.00 83.94 99 ALA A CA 1
ATOM 737 C C . ALA A 1 99 ? 7.837 0.071 -13.225 1.00 83.94 99 ALA A C 1
ATOM 739 O O . ALA A 1 99 ? 8.219 -0.268 -14.343 1.00 83.94 99 ALA A O 1
ATOM 740 N N . THR A 1 100 ? 6.551 0.278 -12.942 1.00 85.06 100 THR A N 1
ATOM 741 C CA . THR A 1 100 ? 5.455 0.028 -13.893 1.00 85.06 100 THR A CA 1
ATOM 742 C C . THR A 1 100 ? 4.890 1.310 -14.499 1.00 85.06 100 THR A C 1
ATOM 744 O O . THR A 1 100 ? 4.206 1.267 -15.519 1.00 85.06 100 THR A O 1
ATOM 747 N N . GLY A 1 101 ? 5.139 2.459 -13.865 1.00 89.56 101 GLY A N 1
ATOM 748 C CA . GLY A 1 101 ? 4.501 3.732 -14.191 1.00 89.56 101 GLY A CA 1
ATOM 749 C C . GLY A 1 101 ? 3.007 3.782 -13.853 1.00 89.56 101 GLY A C 1
ATOM 750 O O . GLY A 1 101 ? 2.341 4.747 -14.221 1.00 89.56 101 GLY A O 1
ATOM 751 N N . GLN A 1 102 ? 2.475 2.765 -13.173 1.00 92.06 102 GLN A N 1
ATOM 752 C CA . GLN A 1 102 ? 1.065 2.665 -12.802 1.00 92.06 102 GLN A CA 1
ATOM 753 C C . GLN A 1 102 ? 0.853 3.119 -11.353 1.00 92.06 102 GLN A C 1
ATOM 755 O O . GLN A 1 102 ? 1.769 3.006 -10.537 1.00 92.06 102 GLN A O 1
ATOM 760 N N . PRO A 1 103 ? -0.337 3.617 -10.990 1.00 95.44 103 PRO A N 1
ATOM 761 C CA . PRO A 1 103 ? -0.629 3.942 -9.602 1.00 95.44 103 PRO A CA 1
ATOM 762 C C . PRO A 1 103 ? -0.599 2.692 -8.712 1.00 95.44 103 PRO A C 1
ATOM 764 O O . PRO A 1 103 ? -0.943 1.593 -9.154 1.00 95.44 103 PRO A O 1
ATOM 767 N N . PHE A 1 104 ? -0.229 2.865 -7.443 1.00 96.19 104 PHE A N 1
ATOM 768 C CA . PHE A 1 104 ? -0.371 1.797 -6.453 1.00 96.19 104 PHE A CA 1
ATOM 769 C C . PHE A 1 104 ? -1.840 1.386 -6.308 1.00 96.19 104 PHE A C 1
ATOM 771 O O . PHE A 1 104 ? -2.736 2.234 -6.293 1.00 96.19 104 PHE A O 1
ATOM 778 N N . ALA A 1 105 ? -2.083 0.083 -6.178 1.00 96.25 105 ALA A N 1
ATOM 779 C CA . ALA A 1 105 ? -3.421 -0.455 -5.993 1.00 96.25 105 ALA A CA 1
ATOM 780 C C . ALA A 1 105 ? -3.795 -0.412 -4.499 1.00 96.25 105 ALA A C 1
ATOM 782 O O . ALA A 1 105 ? -3.096 -1.022 -3.681 1.00 96.25 105 ALA A O 1
ATOM 783 N N . PRO A 1 106 ? -4.856 0.316 -4.115 1.00 97.19 106 PRO A N 1
ATOM 784 C CA . PRO A 1 106 ? -5.301 0.380 -2.732 1.00 97.19 106 PRO A CA 1
ATOM 785 C C . PRO A 1 106 ? -6.113 -0.857 -2.332 1.00 97.19 106 PRO A C 1
ATOM 787 O O . PRO A 1 106 ? -6.635 -1.579 -3.180 1.00 97.19 106 PRO A O 1
ATOM 790 N N . ASN A 1 107 ? -6.227 -1.098 -1.025 1.00 95.81 107 ASN A N 1
ATOM 791 C CA . ASN A 1 107 ? -7.120 -2.115 -0.477 1.00 95.81 107 ASN A CA 1
ATOM 792 C C . ASN A 1 107 ? -8.506 -1.517 -0.162 1.00 95.81 107 ASN A C 1
ATOM 794 O O . ASN A 1 107 ? -8.650 -0.854 0.872 1.00 95.81 107 ASN A O 1
ATOM 798 N N . PRO A 1 108 ? -9.548 -1.769 -0.973 1.00 95.50 108 PRO A N 1
ATOM 799 C CA . PRO A 1 108 ? -10.873 -1.200 -0.728 1.00 95.50 108 PRO A CA 1
ATOM 800 C C . PRO A 1 108 ? -11.524 -1.737 0.557 1.00 95.50 108 PRO A C 1
ATOM 802 O O . PRO A 1 108 ? -12.343 -1.057 1.167 1.00 95.50 108 PRO A O 1
ATOM 805 N N . GLN A 1 109 ? -11.123 -2.917 1.049 1.00 93.81 109 GLN A N 1
ATOM 806 C CA . GLN A 1 109 ? -11.734 -3.535 2.232 1.00 93.81 109 GLN A CA 1
ATOM 807 C C . GLN A 1 109 ? -11.457 -2.789 3.543 1.00 93.81 109 GLN A C 1
ATOM 809 O O . GLN A 1 109 ? -12.089 -3.089 4.563 1.00 93.81 109 GLN A O 1
ATOM 814 N N . ILE A 1 110 ? -10.508 -1.849 3.551 1.00 94.56 110 ILE A N 1
ATOM 815 C CA . ILE A 1 110 ? -10.159 -1.049 4.731 1.00 94.56 110 ILE A CA 1
ATOM 816 C C . ILE A 1 110 ? -10.529 0.432 4.604 1.00 94.56 110 ILE A C 1
ATOM 818 O O . ILE A 1 110 ? -10.202 1.201 5.509 1.00 94.56 110 ILE A O 1
ATOM 822 N N . SER A 1 111 ? -11.223 0.820 3.527 1.00 96.12 111 SER A N 1
ATOM 823 C CA . SER A 1 111 ? -11.570 2.218 3.252 1.00 96.12 111 SER A CA 1
ATOM 824 C C . SER A 1 111 ? -12.305 2.848 4.435 1.00 96.12 111 SER A C 1
ATOM 826 O O . SER A 1 111 ? -13.279 2.291 4.946 1.00 96.12 111 SER A O 1
ATOM 828 N N . GLY A 1 112 ? -11.781 3.973 4.933 1.00 90.44 112 GLY A N 1
ATOM 829 C CA . GLY A 1 112 ? -12.374 4.733 6.037 1.00 90.44 112 GLY A CA 1
ATOM 830 C C . GLY A 1 112 ? -12.403 4.032 7.404 1.00 90.44 112 GLY A C 1
ATOM 831 O O . GLY A 1 112 ? -12.951 4.595 8.355 1.00 90.44 112 GLY A O 1
ATOM 832 N N . LYS A 1 113 ? -11.830 2.828 7.546 1.00 94.62 113 LYS A N 1
ATOM 833 C CA . LYS A 1 113 ? -11.775 2.108 8.829 1.00 94.62 113 LYS A CA 1
ATOM 834 C C . LYS A 1 113 ? -10.717 2.715 9.755 1.00 94.62 113 LYS A C 1
ATOM 836 O O . LYS A 1 113 ? -9.764 3.350 9.313 1.00 94.62 113 LYS A O 1
ATOM 841 N N . LYS A 1 114 ? -10.859 2.497 11.064 1.00 94.19 114 LYS A N 1
ATOM 842 C CA . LYS A 1 114 ? -9.811 2.831 12.044 1.00 94.19 114 LYS A CA 1
ATOM 843 C C . LYS A 1 114 ? -8.657 1.830 11.928 1.00 94.19 114 LYS A C 1
ATOM 845 O O . LYS A 1 114 ? -8.917 0.633 11.795 1.00 94.19 114 LYS A O 1
ATOM 850 N N . SER A 1 115 ? -7.404 2.280 12.018 1.00 92.94 115 SER A N 1
ATOM 851 C CA . SER A 1 115 ? -6.228 1.396 11.902 1.00 92.94 115 SER A CA 1
ATOM 852 C C . SER A 1 115 ? -6.231 0.259 12.928 1.00 92.94 115 SER A C 1
ATOM 854 O O . SER A 1 115 ? -5.911 -0.883 12.596 1.00 92.94 115 SER A O 1
ATOM 856 N N . ASN A 1 116 ? -6.676 0.543 14.156 1.00 93.19 116 ASN A N 1
ATOM 857 C CA . ASN A 1 116 ? -6.772 -0.428 15.246 1.00 93.19 116 ASN A CA 1
ATOM 858 C C . ASN A 1 116 ? -7.784 -1.560 14.988 1.00 93.19 116 ASN A C 1
ATOM 860 O O . ASN A 1 116 ? -7.641 -2.637 15.560 1.00 93.19 116 ASN A O 1
ATOM 864 N N . ALA A 1 117 ? -8.765 -1.359 14.105 1.00 93.38 117 ALA A N 1
ATOM 865 C CA . ALA A 1 117 ? -9.712 -2.398 13.704 1.00 93.38 117 ALA A CA 1
ATOM 866 C C . ALA A 1 117 ? -9.117 -3.364 12.661 1.00 93.38 117 ALA A C 1
ATOM 868 O O . ALA A 1 117 ? -9.618 -4.474 12.472 1.00 93.38 117 ALA A O 1
ATOM 869 N N . VAL A 1 118 ? -8.049 -2.954 11.967 1.00 92.75 118 VAL A N 1
ATOM 870 C CA . VAL A 1 118 ? -7.425 -3.690 10.854 1.00 92.75 118 VAL A CA 1
ATOM 871 C C . VAL A 1 118 ? -5.884 -3.722 10.955 1.00 92.75 118 VAL A C 1
ATOM 873 O O . VAL A 1 118 ? -5.194 -3.472 9.967 1.00 92.75 118 VAL A O 1
ATOM 876 N N . PRO A 1 119 ? -5.294 -4.100 12.107 1.00 88.88 119 PRO A N 1
ATOM 877 C CA . PRO A 1 119 ? -3.863 -3.897 12.380 1.00 88.88 119 PRO A CA 1
ATOM 878 C C . PRO A 1 119 ? -2.918 -4.714 11.482 1.00 88.88 119 PRO A C 1
ATOM 880 O O . PRO A 1 119 ? -1.748 -4.368 11.326 1.00 88.88 119 PRO A O 1
ATOM 883 N N . LYS A 1 120 ? -3.410 -5.812 10.893 1.00 89.19 120 LYS A N 1
ATOM 884 C CA . LYS A 1 120 ? -2.640 -6.716 10.020 1.00 89.19 120 LYS A CA 1
ATOM 885 C C . LYS A 1 120 ? -2.945 -6.533 8.529 1.00 89.19 120 LYS A C 1
ATOM 887 O O . LYS A 1 120 ? -2.402 -7.270 7.713 1.00 89.19 120 LYS A O 1
ATOM 892 N N . ALA A 1 121 ? -3.825 -5.602 8.163 1.00 91.56 121 ALA A N 1
ATOM 893 C CA . ALA A 1 121 ? -4.205 -5.411 6.769 1.00 91.56 121 ALA A CA 1
ATOM 894 C C . ALA A 1 121 ? -3.122 -4.663 5.979 1.00 91.56 121 ALA A C 1
ATOM 896 O O . ALA A 1 121 ? -2.384 -3.830 6.520 1.00 91.56 121 ALA A O 1
ATOM 897 N N . TYR A 1 122 ? -3.056 -4.941 4.679 1.00 94.88 122 TYR A N 1
ATOM 898 C CA . TYR A 1 122 ? -2.317 -4.106 3.742 1.00 94.88 122 TYR A CA 1
ATOM 899 C C . TYR A 1 122 ? -3.179 -2.932 3.270 1.00 94.88 122 TYR A C 1
ATOM 901 O O . TYR A 1 122 ? -4.400 -3.057 3.186 1.00 94.88 122 TYR A O 1
ATOM 909 N N . LEU A 1 123 ? -2.533 -1.812 2.953 1.00 95.38 123 LEU A N 1
ATOM 910 C CA . LEU A 1 123 ? -3.154 -0.562 2.521 1.00 95.38 123 LEU A CA 1
ATOM 911 C C . LEU A 1 123 ? -2.915 -0.283 1.038 1.00 95.38 123 LEU A C 1
ATOM 913 O O . LEU A 1 123 ? -3.870 0.006 0.323 1.00 95.38 123 LEU A O 1
ATOM 917 N N . LEU A 1 124 ? -1.670 -0.422 0.573 1.00 95.88 124 LEU A N 1
ATOM 918 C CA . LEU A 1 124 ? -1.296 -0.290 -0.839 1.00 95.88 124 LEU A CA 1
ATOM 919 C C . LEU A 1 124 ? -0.422 -1.455 -1.284 1.00 95.88 124 LEU A C 1
ATOM 921 O O . LEU A 1 124 ? 0.360 -1.987 -0.496 1.00 95.88 124 LEU A O 1
ATOM 925 N N . THR A 1 125 ? -0.497 -1.792 -2.566 1.00 95.94 125 THR A N 1
ATOM 926 C CA . THR A 1 125 ? 0.405 -2.742 -3.221 1.00 95.94 125 THR A CA 1
ATOM 927 C C . THR A 1 125 ? 0.889 -2.213 -4.571 1.00 95.94 125 THR A C 1
ATOM 929 O O . THR A 1 125 ? 0.215 -1.395 -5.207 1.00 95.94 125 THR A O 1
ATOM 932 N N . SER A 1 126 ? 2.060 -2.673 -5.017 1.00 93.12 126 SER A N 1
ATOM 933 C CA . SER A 1 126 ? 2.509 -2.501 -6.398 1.00 93.12 126 SER A CA 1
ATOM 934 C C . SER A 1 126 ? 1.488 -3.101 -7.366 1.00 93.12 126 SER A C 1
ATOM 936 O O . SER A 1 126 ? 0.916 -4.171 -7.135 1.00 93.12 126 SER A O 1
ATOM 938 N N . SER A 1 127 ? 1.244 -2.389 -8.462 1.00 85.25 127 SER A N 1
ATOM 939 C CA . SER A 1 127 ? 0.267 -2.777 -9.484 1.00 85.25 127 SER A CA 1
ATOM 940 C C . SER A 1 127 ? 0.659 -4.089 -10.169 1.00 85.25 127 SER A C 1
ATOM 942 O O . SER A 1 127 ? -0.188 -4.962 -10.371 1.00 85.25 127 SER A O 1
ATOM 944 N N . ALA A 1 128 ? 1.951 -4.265 -10.451 1.00 82.44 128 ALA A N 1
ATOM 945 C CA . ALA A 1 128 ? 2.492 -5.485 -11.023 1.00 82.44 128 ALA A CA 1
ATOM 946 C C . ALA A 1 128 ? 3.223 -6.340 -9.987 1.00 82.44 128 ALA A C 1
ATOM 948 O O . ALA A 1 128 ? 3.784 -5.856 -8.998 1.00 82.44 128 ALA A O 1
ATOM 949 N N . ASP A 1 129 ? 3.213 -7.634 -10.281 1.00 84.00 129 ASP A N 1
ATOM 950 C CA . ASP A 1 129 ? 4.135 -8.601 -9.721 1.00 84.00 129 ASP A CA 1
ATOM 951 C C . ASP A 1 129 ? 5.441 -8.558 -10.530 1.00 84.00 129 ASP A C 1
ATOM 953 O O . ASP A 1 129 ? 5.419 -8.633 -11.761 1.00 84.00 129 ASP A O 1
ATOM 957 N N . ILE A 1 130 ? 6.573 -8.376 -9.849 1.00 81.81 130 ILE A N 1
ATOM 958 C CA . ILE A 1 130 ? 7.897 -8.373 -10.472 1.00 81.81 130 ILE A CA 1
ATOM 959 C C . ILE A 1 130 ? 8.644 -9.597 -9.953 1.00 81.81 130 ILE A C 1
ATOM 961 O O . ILE A 1 130 ? 9.077 -9.628 -8.803 1.00 81.81 130 ILE A O 1
ATOM 965 N N . ALA A 1 131 ? 8.806 -10.597 -10.822 1.00 84.75 131 ALA A N 1
ATOM 966 C CA . ALA A 1 131 ? 9.502 -11.851 -10.522 1.00 84.75 131 ALA A CA 1
ATOM 967 C C . ALA A 1 131 ? 8.905 -12.657 -9.345 1.00 84.75 131 ALA A C 1
ATOM 969 O O . ALA A 1 131 ? 9.646 -13.281 -8.591 1.00 84.75 131 ALA A O 1
ATOM 970 N N . GLY A 1 132 ? 7.580 -12.662 -9.186 1.00 86.69 132 GLY A N 1
ATOM 971 C CA . GLY A 1 132 ? 6.863 -13.381 -8.127 1.00 86.69 132 GLY A CA 1
ATOM 972 C C . GLY A 1 132 ? 6.663 -12.577 -6.841 1.00 86.69 132 GLY A C 1
ATOM 973 O O . GLY A 1 132 ? 6.183 -13.138 -5.847 1.00 86.69 132 GLY A O 1
ATOM 974 N N . TYR A 1 133 ? 7.057 -11.300 -6.843 1.00 90.19 133 TYR A N 1
ATOM 975 C CA . TYR A 1 133 ? 7.060 -10.429 -5.678 1.00 90.19 133 TYR A CA 1
ATOM 976 C C . TYR A 1 133 ? 6.290 -9.125 -5.898 1.00 90.19 133 TYR A C 1
ATOM 978 O O . TYR A 1 133 ? 6.364 -8.491 -6.954 1.00 90.19 133 TYR A O 1
ATOM 986 N N . ARG A 1 134 ? 5.633 -8.656 -4.832 1.00 93.44 134 ARG A N 1
ATOM 987 C CA . ARG A 1 134 ? 4.947 -7.358 -4.765 1.00 93.44 134 ARG A CA 1
ATOM 988 C C . ARG A 1 134 ? 5.459 -6.528 -3.602 1.00 93.44 134 ARG A C 1
ATOM 990 O O . ARG A 1 134 ? 5.727 -7.062 -2.529 1.00 93.44 134 ARG A O 1
ATOM 997 N N . THR A 1 135 ? 5.559 -5.215 -3.789 1.00 95.06 135 THR A N 1
ATOM 998 C CA . THR A 1 135 ? 5.866 -4.302 -2.678 1.00 95.06 135 THR A CA 1
ATOM 999 C C . THR A 1 135 ? 4.563 -3.845 -2.041 1.00 95.06 135 THR A C 1
ATOM 1001 O O . THR A 1 135 ? 3.666 -3.372 -2.734 1.00 95.06 135 THR A O 1
ATOM 1004 N N . VAL A 1 136 ? 4.450 -3.995 -0.725 1.00 96.31 136 VAL A N 1
ATOM 1005 C CA . VAL A 1 136 ? 3.211 -3.791 0.025 1.00 96.31 136 VAL A CA 1
ATOM 1006 C C . VAL A 1 136 ? 3.453 -2.823 1.181 1.00 96.31 136 VAL A C 1
ATOM 1008 O O . VAL A 1 136 ? 4.416 -2.976 1.935 1.00 96.31 136 VAL A O 1
ATOM 1011 N N . LEU A 1 137 ? 2.562 -1.843 1.333 1.00 97.44 13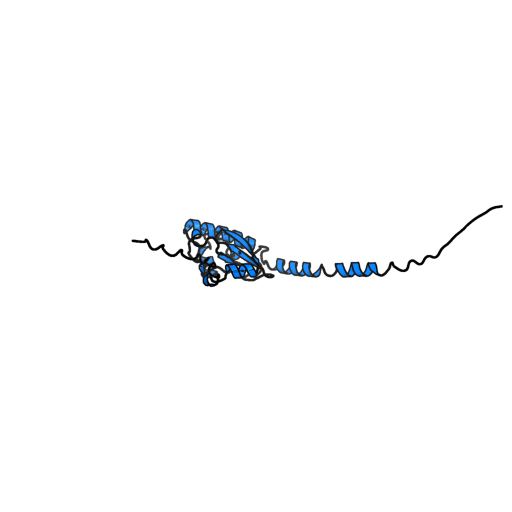7 LEU A N 1
ATOM 1012 C CA . LEU A 1 137 ? 2.456 -0.977 2.506 1.00 97.44 137 LEU A CA 1
ATOM 1013 C C . LEU A 1 137 ? 1.362 -1.517 3.426 1.00 97.44 137 LEU A C 1
ATOM 1015 O O . LEU A 1 137 ? 0.216 -1.660 3.006 1.00 97.44 137 LEU A O 1
ATOM 1019 N N . PHE A 1 138 ? 1.702 -1.777 4.683 1.00 97.06 138 PHE A N 1
ATOM 1020 C CA . PHE A 1 138 ? 0.767 -2.218 5.715 1.00 97.06 138 PHE A CA 1
ATOM 1021 C C . PHE A 1 138 ? 0.163 -1.043 6.479 1.00 97.06 138 PHE A C 1
ATOM 1023 O O . PHE A 1 138 ? 0.779 0.017 6.581 1.00 97.06 138 PHE A O 1
ATOM 1030 N N . VAL A 1 139 ? -1.009 -1.261 7.087 1.00 95.88 139 VAL A N 1
ATOM 1031 C CA . VAL A 1 139 ? -1.669 -0.283 7.977 1.00 95.88 139 VAL A CA 1
ATOM 1032 C C . VAL A 1 139 ? -0.739 0.176 9.104 1.00 95.88 139 VAL A C 1
ATOM 1034 O O . VAL A 1 139 ? -0.785 1.328 9.510 1.00 95.88 139 VAL A O 1
ATOM 1037 N N . SER A 1 140 ? 0.185 -0.680 9.551 1.00 94.69 140 SER A N 1
ATOM 1038 C CA . SER A 1 140 ? 1.196 -0.318 10.551 1.00 94.69 140 SER A CA 1
ATOM 1039 C C . SER A 1 140 ? 2.286 0.647 10.041 1.00 94.69 140 SER A C 1
ATOM 1041 O O . SER A 1 140 ? 3.298 0.808 10.716 1.00 94.69 140 SER A O 1
ATOM 1043 N N . GLY A 1 141 ? 2.194 1.158 8.809 1.00 95.81 141 GLY A N 1
ATOM 1044 C CA . GLY A 1 141 ? 3.218 1.992 8.166 1.00 95.81 141 GLY A CA 1
ATOM 1045 C C . GLY A 1 141 ? 4.452 1.235 7.656 1.00 95.81 141 GLY A C 1
ATOM 1046 O O . GLY A 1 141 ? 5.358 1.839 7.086 1.00 95.81 141 GLY A O 1
ATOM 1047 N N . ARG A 1 142 ? 4.509 -0.092 7.834 1.00 96.50 142 ARG A N 1
ATOM 1048 C CA . ARG A 1 142 ? 5.636 -0.918 7.376 1.00 96.50 142 ARG A CA 1
ATOM 1049 C C . ARG A 1 142 ? 5.524 -1.198 5.882 1.00 96.50 142 ARG A C 1
ATOM 1051 O O . ARG A 1 142 ? 4.461 -1.590 5.407 1.00 96.50 142 ARG A O 1
ATOM 1058 N N . VAL A 1 143 ? 6.638 -1.060 5.171 1.00 96.56 143 VAL A N 1
ATOM 1059 C CA . VAL A 1 143 ? 6.762 -1.405 3.750 1.00 96.56 143 VAL A CA 1
ATOM 1060 C C . VAL A 1 143 ? 7.628 -2.647 3.624 1.00 96.56 143 VAL A C 1
ATOM 1062 O O . VAL A 1 143 ? 8.719 -2.692 4.189 1.00 96.56 143 VAL A O 1
ATOM 1065 N N . ARG A 1 144 ? 7.158 -3.656 2.893 1.00 95.06 144 ARG A N 1
ATOM 1066 C CA . ARG A 1 144 ? 7.929 -4.878 2.630 1.00 95.06 144 ARG A CA 1
ATOM 1067 C C . ARG A 1 144 ? 7.568 -5.495 1.294 1.00 95.06 144 ARG A C 1
ATOM 1069 O O . ARG A 1 144 ? 6.486 -5.267 0.757 1.00 95.06 144 ARG A O 1
ATOM 1076 N N . THR A 1 145 ? 8.469 -6.328 0.806 1.00 94.31 145 THR A N 1
ATOM 1077 C CA . THR A 1 145 ? 8.216 -7.190 -0.340 1.00 94.31 145 THR A CA 1
ATOM 1078 C C . THR A 1 145 ? 7.552 -8.483 0.131 1.00 94.31 145 THR A C 1
ATOM 1080 O O . THR A 1 145 ? 7.916 -9.037 1.171 1.00 94.31 145 THR A O 1
ATOM 1083 N N . VAL A 1 146 ? 6.550 -8.935 -0.612 1.00 94.00 146 VAL A N 1
ATOM 1084 C CA . VAL A 1 146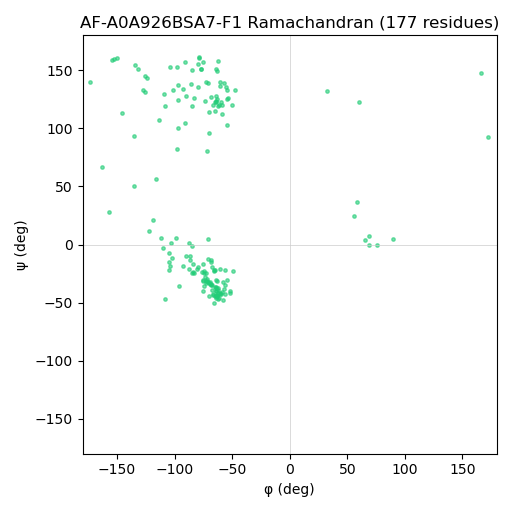 ? 5.729 -10.110 -0.320 1.00 94.00 146 VAL A CA 1
ATOM 1085 C C . VAL A 1 146 ? 5.770 -11.028 -1.536 1.00 94.00 146 VAL A C 1
ATOM 1087 O O . VAL A 1 146 ? 5.588 -10.561 -2.659 1.00 94.00 146 VAL A O 1
ATOM 1090 N N . GLY A 1 147 ? 6.040 -12.315 -1.317 1.00 94.00 147 GLY A N 1
ATOM 1091 C CA . GLY A 1 147 ? 6.015 -13.324 -2.378 1.00 94.00 147 GLY A CA 1
ATOM 1092 C C . GLY A 1 147 ? 4.592 -13.774 -2.715 1.00 94.00 147 GLY A C 1
ATOM 1093 O O . GLY A 1 147 ? 3.678 -13.623 -1.907 1.00 94.00 147 GLY A O 1
ATOM 1094 N N . SER A 1 148 ? 4.405 -14.376 -3.888 1.00 90.69 148 SER A N 1
ATOM 1095 C CA . SER A 1 148 ? 3.088 -14.786 -4.405 1.00 90.69 148 SER A CA 1
ATOM 1096 C C . SER A 1 148 ? 2.253 -15.641 -3.435 1.00 90.69 148 SER A C 1
ATOM 1098 O O . SER A 1 148 ? 1.058 -15.395 -3.288 1.00 90.69 148 SER A O 1
ATOM 1100 N N . GLY A 1 149 ? 2.862 -16.602 -2.727 1.00 92.06 149 GLY A N 1
ATOM 1101 C CA . GLY A 1 149 ? 2.141 -17.446 -1.761 1.00 92.06 149 GLY A CA 1
ATOM 1102 C C . GLY A 1 149 ? 1.629 -16.669 -0.543 1.00 92.06 149 GLY A C 1
ATOM 1103 O O . GLY A 1 149 ? 0.473 -16.798 -0.150 1.00 92.06 149 GLY A O 1
ATOM 1104 N N . GLU A 1 150 ? 2.453 -15.784 0.017 1.00 92.50 150 GLU A N 1
ATOM 1105 C CA . GLU A 1 150 ? 2.024 -14.910 1.113 1.00 92.50 150 GLU A CA 1
ATOM 1106 C C . GLU A 1 150 ? 0.995 -13.874 0.633 1.00 92.50 150 GLU A C 1
ATOM 1108 O O . GLU A 1 150 ? 0.053 -13.552 1.355 1.00 92.50 150 GLU A O 1
ATOM 1113 N N . TRP A 1 151 ? 1.118 -13.386 -0.604 1.00 92.94 151 TRP A N 1
ATOM 1114 C CA . TRP A 1 151 ? 0.137 -12.480 -1.199 1.00 92.94 151 TRP A CA 1
ATOM 1115 C C . TRP A 1 151 ? -1.253 -13.118 -1.303 1.00 92.94 151 TRP A C 1
ATOM 1117 O O . TRP A 1 151 ? -2.249 -12.471 -0.974 1.00 92.94 151 TRP A O 1
ATOM 1127 N N . GLN A 1 152 ? -1.328 -14.396 -1.688 1.00 92.00 152 GLN A N 1
ATOM 1128 C CA . GLN A 1 152 ? -2.582 -15.152 -1.678 1.00 92.00 152 GLN A CA 1
ATOM 1129 C C . GLN A 1 152 ? -3.180 -15.224 -0.269 1.00 92.00 152 GLN A C 1
ATOM 1131 O O . GLN A 1 152 ? -4.369 -14.979 -0.107 1.00 92.00 152 GLN A O 1
ATOM 1136 N N . MET A 1 153 ? -2.367 -15.458 0.767 1.00 89.75 153 MET A N 1
ATOM 1137 C CA . MET A 1 153 ? -2.849 -15.469 2.157 1.00 89.75 153 MET A CA 1
ATOM 1138 C C . MET A 1 153 ? -3.351 -14.095 2.628 1.00 89.75 153 MET A C 1
ATOM 1140 O O . MET A 1 153 ? -4.325 -14.018 3.371 1.00 89.75 153 MET A O 1
ATOM 1144 N N . LEU A 1 154 ? -2.704 -13.006 2.199 1.00 89.81 154 LEU A N 1
ATOM 1145 C CA . LEU A 1 154 ? -3.092 -11.637 2.564 1.00 89.81 154 LEU A CA 1
ATOM 1146 C C . LEU A 1 154 ? -4.369 -11.155 1.865 1.00 89.81 154 LEU A C 1
ATOM 1148 O O . LEU A 1 154 ? -5.056 -10.284 2.399 1.00 89.81 154 LEU A O 1
ATOM 1152 N N . THR A 1 155 ? -4.656 -11.678 0.673 1.00 89.88 155 THR A N 1
ATOM 1153 C CA . THR A 1 155 ? -5.811 -11.285 -0.152 1.00 89.88 155 THR A CA 1
ATOM 1154 C C . THR A 1 155 ? -6.965 -12.279 -0.101 1.00 89.88 155 THR A C 1
ATOM 1156 O O . THR A 1 155 ? -8.065 -11.947 -0.545 1.00 89.88 155 THR A O 1
ATOM 1159 N N . ALA A 1 156 ? -6.744 -13.471 0.458 1.00 84.94 156 ALA A N 1
ATOM 1160 C CA . ALA A 1 156 ? -7.781 -14.472 0.632 1.00 84.94 156 ALA A CA 1
ATOM 1161 C C . ALA A 1 156 ? -8.978 -13.889 1.410 1.00 84.94 156 ALA A C 1
ATOM 1163 O O . ALA A 1 156 ? -8.790 -13.214 2.433 1.00 84.94 156 ALA A O 1
ATOM 1164 N N . PRO A 1 157 ? -10.222 -14.157 0.971 1.00 75.69 157 PRO A N 1
ATOM 1165 C CA . PRO A 1 157 ? -11.400 -13.843 1.764 1.00 75.69 157 PRO A CA 1
ATOM 1166 C C . PRO A 1 157 ? -11.253 -14.486 3.145 1.00 75.69 157 PRO A C 1
ATOM 1168 O O . PRO A 1 157 ? -10.937 -15.666 3.248 1.00 75.69 157 PRO A O 1
ATOM 1171 N N . ARG A 1 158 ? -11.517 -13.754 4.233 1.00 64.06 158 ARG A N 1
ATOM 1172 C CA . ARG A 1 158 ? -11.427 -14.339 5.589 1.00 64.06 158 ARG A CA 1
ATOM 1173 C C . ARG A 1 158 ? -12.301 -15.589 5.770 1.00 64.06 158 ARG A C 1
ATOM 1175 O O . ARG A 1 158 ? -11.998 -16.400 6.635 1.00 64.06 158 ARG A O 1
ATOM 1182 N N . SER A 1 159 ? -13.333 -15.757 4.942 1.00 56.78 159 SER A N 1
ATOM 1183 C CA . SER A 1 159 ? -14.206 -16.935 4.928 1.00 56.78 159 SER A CA 1
ATOM 1184 C C . SER A 1 159 ? -13.556 -18.216 4.393 1.00 56.78 159 SER A C 1
ATOM 1186 O O . SER A 1 159 ? -14.143 -19.276 4.558 1.00 56.78 159 SER A O 1
ATOM 1188 N N . SER A 1 160 ? -12.378 -18.155 3.761 1.00 54.44 160 SER A N 1
ATOM 1189 C CA . SER A 1 160 ? -11.675 -19.344 3.254 1.00 54.44 160 SER A CA 1
ATOM 1190 C C . SER A 1 160 ? -10.568 -19.848 4.182 1.00 54.44 160 SER A C 1
ATOM 1192 O O . SER A 1 160 ? -9.843 -20.771 3.818 1.00 54.44 160 SER A O 1
ATOM 1194 N N . LEU A 1 161 ? -10.411 -19.260 5.374 1.00 52.09 161 LEU A N 1
ATOM 1195 C CA . LEU A 1 161 ? -9.588 -19.875 6.410 1.00 52.09 161 LEU A CA 1
ATOM 1196 C C . LEU A 1 161 ? -10.372 -21.068 6.971 1.00 52.09 161 LEU A C 1
ATOM 1198 O O . LEU A 1 161 ? -11.506 -20.862 7.413 1.00 52.09 161 LEU A O 1
ATOM 1202 N N . PRO A 1 162 ? -9.818 -22.297 6.958 1.00 53.44 162 PRO A N 1
ATOM 1203 C CA . PRO A 1 162 ? -10.454 -23.413 7.640 1.00 53.44 162 PRO A CA 1
ATOM 1204 C C . PRO A 1 162 ? -10.694 -22.975 9.081 1.00 53.44 162 PRO A C 1
ATOM 1206 O O . PRO A 1 162 ? -9.776 -22.465 9.733 1.00 53.44 162 PRO A O 1
ATOM 1209 N N . ALA A 1 163 ? -11.943 -23.093 9.541 1.00 53.69 163 ALA A N 1
ATOM 1210 C CA . ALA A 1 163 ? -12.280 -22.807 10.925 1.00 53.69 163 ALA A CA 1
ATOM 1211 C C . ALA A 1 163 ? -11.241 -23.516 11.808 1.00 53.69 163 ALA A C 1
ATOM 1213 O O . ALA A 1 163 ? -10.926 -24.677 11.516 1.00 53.69 163 ALA A O 1
ATOM 1214 N N . PRO A 1 164 ? -10.653 -22.840 12.816 1.00 61.19 164 PRO A N 1
ATOM 1215 C CA . PRO A 1 164 ? -9.732 -23.504 13.726 1.00 61.19 164 PRO A CA 1
ATOM 1216 C C . PRO A 1 164 ? -10.442 -24.761 14.206 1.00 61.19 164 PRO A C 1
ATOM 1218 O O . PRO A 1 164 ? -11.562 -24.655 14.707 1.00 61.19 164 PRO A O 1
ATOM 1221 N N . ALA A 1 165 ? -9.852 -25.929 13.935 1.00 61.25 165 ALA A N 1
ATOM 1222 C CA . ALA A 1 165 ? -10.431 -27.206 14.309 1.00 61.25 165 ALA A CA 1
ATOM 1223 C C . ALA A 1 165 ? -10.702 -27.130 15.807 1.00 61.25 165 ALA A C 1
ATOM 1225 O O . ALA A 1 165 ? -9.766 -27.129 16.605 1.00 61.25 165 ALA A O 1
ATOM 1226 N N . VAL A 1 166 ? -11.968 -26.931 16.174 1.00 68.19 166 VAL A N 1
ATOM 1227 C CA . VAL A 1 166 ? -12.359 -26.830 17.570 1.00 68.19 166 VAL A CA 1
ATOM 1228 C C . VAL A 1 166 ? -12.051 -28.210 18.134 1.00 68.19 166 VAL A C 1
ATOM 1230 O O . VAL A 1 166 ? -12.640 -29.182 17.647 1.00 68.19 166 VAL A O 1
ATOM 1233 N N . PRO A 1 167 ? -11.095 -28.347 19.073 1.00 68.50 167 PRO A N 1
ATOM 1234 C CA . PRO A 1 167 ? -10.877 -29.627 19.715 1.00 68.50 167 PRO A CA 1
ATOM 1235 C C . PRO A 1 167 ? -12.207 -29.984 20.364 1.00 68.50 167 PRO A C 1
ATOM 1237 O O . PRO A 1 167 ? -12.689 -29.275 21.245 1.00 68.50 167 PRO A O 1
ATOM 1240 N N . SER A 1 168 ? -12.850 -31.024 19.840 1.00 65.88 168 SER A N 1
ATOM 1241 C CA . SER A 1 168 ? -14.104 -31.533 20.373 1.00 65.88 168 SER A CA 1
ATOM 1242 C C . SER A 1 168 ? -13.764 -32.216 21.688 1.00 65.88 168 SER A C 1
ATOM 1244 O O . SER A 1 168 ? -13.540 -33.422 21.732 1.00 65.88 168 SER A O 1
ATOM 1246 N N . THR A 1 169 ? -13.615 -31.437 22.757 1.00 72.44 169 THR A N 1
ATOM 1247 C CA . THR A 1 169 ? -13.547 -31.988 24.101 1.00 72.44 169 THR A CA 1
ATOM 1248 C C . THR A 1 169 ? -14.923 -32.577 24.406 1.00 72.44 169 THR A C 1
ATOM 1250 O O . THR A 1 169 ? -15.920 -31.852 24.340 1.00 72.44 169 THR A O 1
ATOM 1253 N N . PRO A 1 170 ? -15.019 -33.887 24.688 1.00 75.62 170 PRO A N 1
ATOM 1254 C CA . PRO A 1 170 ? -16.287 -34.494 25.054 1.00 75.62 170 PRO A CA 1
ATOM 1255 C C . PRO A 1 170 ? -16.811 -33.798 26.311 1.00 75.62 170 PRO A C 1
ATOM 1257 O O . PRO A 1 170 ? -16.121 -33.724 27.328 1.00 75.62 170 PRO A O 1
ATOM 1260 N N . VAL A 1 171 ? -18.021 -33.249 26.219 1.00 79.50 171 VAL A N 1
ATOM 1261 C CA . VAL A 1 171 ? -18.729 -32.670 27.362 1.00 79.50 171 VAL A CA 1
ATOM 1262 C C . VAL A 1 171 ? -18.958 -33.801 28.373 1.00 79.50 171 VAL A C 1
ATOM 1264 O O . VAL A 1 171 ? -19.603 -34.791 28.014 1.00 79.50 171 VAL A O 1
ATOM 1267 N N . PRO A 1 172 ? -18.433 -33.715 29.609 1.00 75.31 172 PRO A N 1
ATOM 1268 C CA . PRO A 1 172 ? -18.709 -34.724 30.620 1.00 75.31 172 PRO A CA 1
ATOM 1269 C C . PRO A 1 172 ? -20.211 -34.723 30.922 1.00 75.31 172 PRO A C 1
ATOM 1271 O O . PRO A 1 172 ? -20.797 -33.685 31.229 1.00 75.31 172 PRO A O 1
ATOM 1274 N N . SER A 1 173 ? -20.837 -35.894 30.787 1.00 80.94 173 SER A N 1
ATOM 1275 C CA . SER A 1 173 ? -22.253 -36.083 31.108 1.00 80.94 173 SER A CA 1
ATOM 1276 C C . SER A 1 173 ? -22.505 -35.762 32.586 1.00 80.94 173 SER A C 1
ATOM 1278 O O . SER A 1 173 ? -21.713 -36.185 33.432 1.00 80.94 173 SER A O 1
ATOM 1280 N N . PRO A 1 174 ? -23.583 -35.032 32.927 1.00 77.62 174 PRO A N 1
ATOM 1281 C CA . PRO A 1 174 ? -23.898 -34.723 34.314 1.00 77.62 174 PRO A CA 1
ATOM 1282 C C . PRO A 1 174 ? -24.208 -36.013 35.077 1.00 77.62 174 PRO A C 1
ATOM 1284 O O . PRO A 1 174 ? -25.098 -36.780 34.704 1.00 77.62 174 PRO A O 1
ATOM 1287 N N . ALA A 1 175 ? -23.452 -36.247 36.149 1.00 75.38 175 ALA A N 1
ATOM 1288 C CA . ALA A 1 175 ? -23.684 -37.339 37.079 1.00 75.38 175 ALA A CA 1
ATOM 1289 C C . ALA A 1 175 ? -25.089 -37.204 37.687 1.00 75.38 175 ALA A C 1
ATOM 1291 O O . ALA A 1 175 ? -25.418 -36.194 38.312 1.00 75.38 175 ALA A O 1
ATOM 1292 N N . GLN A 1 176 ? -25.927 -38.219 37.479 1.00 72.50 176 GLN A N 1
ATOM 1293 C CA . GLN A 1 176 ? -27.231 -38.322 38.125 1.00 72.50 176 GLN A CA 1
ATOM 1294 C C . GLN A 1 176 ? -27.023 -38.490 39.638 1.00 72.50 176 GLN A C 1
ATOM 1296 O O . GLN A 1 176 ? -26.335 -39.413 40.070 1.00 72.50 176 GLN A O 1
ATOM 1301 N N . SER A 1 177 ? -27.602 -37.590 40.440 1.00 70.75 177 SER A N 1
ATOM 1302 C CA . SER A 1 177 ? -27.657 -37.751 41.898 1.00 70.75 177 SER A CA 1
ATOM 1303 C C . SER A 1 177 ? -28.576 -38.922 42.261 1.00 70.75 177 SER A C 1
ATOM 1305 O O . SER A 1 177 ? -29.732 -38.917 41.823 1.00 70.75 177 SER A O 1
ATOM 1307 N N . PRO A 1 178 ? -28.116 -39.902 43.057 1.00 76.75 178 PRO A N 1
ATOM 1308 C CA . PRO A 1 178 ? -29.001 -40.898 43.645 1.00 76.75 178 PRO A CA 1
ATOM 1309 C C . PRO A 1 178 ? -29.863 -40.253 44.742 1.00 76.75 178 PRO A C 1
ATOM 1311 O O . PRO A 1 178 ? -29.384 -39.401 45.494 1.00 76.75 178 PRO A O 1
ATOM 1314 N N . ARG A 1 179 ? -31.146 -40.632 44.773 1.00 76.12 179 ARG A N 1
ATOM 1315 C CA . ARG A 1 179 ? -32.110 -40.286 45.828 1.00 76.12 179 ARG A CA 1
ATOM 1316 C C . ARG A 1 179 ? -31.909 -41.144 47.067 1.00 76.12 179 ARG A C 1
ATOM 1318 O O . ARG A 1 179 ? -31.533 -42.322 46.887 1.00 76.12 179 ARG A O 1
#

Nearest PDB structures (foldseek):
  3o2g-assembly1_A  TM=4.614E-01  e=1.915E+00  Homo sapiens
  5vzj-assembly1_H  TM=3.775E-01  e=6.791E+00  Saccharomyces cerevisiae S288C

Mean predicted aligned error: 14.49 Å

Foldseek 3Di:
DDDDDDDDDDDDPDDPPPPVVVVVVVVVVPVVVVVVVVVLQPQQPPSDALQRLLLLVLQLQVVLCVVPVWGAAQQFLVRSLVSRPPPSPVDSQSQAGRRPRHGWRADNVRGRHHCVVPVAAWGTWHPDDDPQWIWTQGSPSDIDIDGNVVVCVRPPDPVPDPDPPDPPDPDPDDDDDDD

pLDDT: mean 78.29, std 20.82, range [38.44, 98.0]

Sequence (179 aa):
MEGRELGCKTLGCGAGALIVLLVFYGMMATTQQAAKQIKLRRGAKNGQTAAQNLQVVARAVAAYETANKRLPPTDSPRVLREALVPTYLPDKSRLIDGATGQPFAPNPQISGKKSNAVPKAYLLTSSADIAGYRTVLFVSGRVRTVGSGEWQMLTAPRSSLPAPAVPSTPVPSPAQSPR

Solvent-accessible surface area (backbone atoms only — not comparable to full-atom values): 10876 Å² total; per-residue (Å²): 133,89,76,89,85,88,80,93,80,88,81,86,86,84,82,80,75,73,70,66,65,59,60,60,64,64,65,66,67,67,57,62,63,55,57,58,54,53,58,64,66,66,40,20,87,80,77,45,49,49,63,60,24,46,55,54,48,33,52,22,48,53,52,45,22,71,74,66,71,22,39,65,49,18,78,38,53,66,55,32,44,61,72,32,42,62,87,49,32,76,61,70,69,45,53,33,26,23,62,78,71,40,56,35,42,45,34,47,94,53,41,56,35,45,55,88,82,43,61,85,39,64,43,36,29,44,71,58,71,60,96,57,30,31,46,35,31,30,59,76,54,49,71,47,76,39,45,58,73,60,46,49,66,74,67,49,60,80,85,74,54,76,72,77,80,70,79,82,71,79,77,79,77,83,80,80,79,84,132